Protein AF-0000000087777928 (afdb_homodimer)

Organism: NCBI:txid27350

Foldseek 3Di:
DPPPPPPPVDDPLFKKKWWKDFPPGKTWMWIWGDDPQAIKIKIKIFFDAADQFKWKWWADAFCVVFNPVRLHHGQAPPPADPPQPPQQPPLQRHRLTRPCSNFNGFGDRHGRDMTMTIDGRNRDDNVNRARTKMFIGDPVGDGGMMGGMHRDPPDPPVVVPPPPD/DPPPPPPPVDDPLFKKKWWKDFPPGKTWMWIWGDDPQAIKIKIKIFFDAADQFKWKWWADAFCVVFNPVRLHHGQAPPPADPPQPPQQPPLQRHRLTRPCSNFNGFGDRHGRGMTMTIDGRNRDDNVNRARTKMFIGDPVGDGGMMGGMHRDPPDPPVVPPPPDD

Sequence (330 aa):
MLPGAEAQQAGGCQSASARLVGMYGITGTAYFRNTPGGAAVNVVVNGLARQENHPFHIHASAAINNNCASTGGHFNPTRAPFPCPGSGSNQAACEAGDLSGKGGPLRARGDRSTTTVQYVDRVINIPEILNRGVVVHDSQGQRIACASMLMSPSSSRTSKYYLGHMLPGAEAQQAGGCQSASARLVGMYGITGTAYFRNTPGGAAVNVVVNGLARQENHPFHIHASAAINNNCASTGGHFNPTRAPFPCPGSGSNQAACEAGDLSGKGGPLRARGDRSTTTVQYVDRVINIPEILNRGVVVHDSQGQRIACASMLMSPSSSRTSKYYLGH

Radius of gyration: 21.49 Å; Cα contacts (8 Å, |Δi|>4): 877; chains: 2; bounding box: 38×64×67 Å

pLDDT: mean 86.62, std 21.73, range [24.12, 98.94]

InterPro domains:
  IPR001424 Superoxide dismutase, copper/zinc binding domain [PF00080] (27-140)
  IPR024134 Superoxide dismutase (Cu/Zn) / superoxide dismutase copper chaperone [PTHR10003] (24-146)
  IPR036423 Superoxide dismutase-like, copper/zinc binding domain superfamily [G3DSA:2.60.40.200] (12-160)
  IPR036423 Superoxide dismutase-like, copper/zinc binding domain superfamily [SSF49329] (20-149)

Secondary structure (DSSP, 8-state):
----------SS--EEEEEEEEGGG-EEEEEEEEETTEEEEEEEEEEE-SEEEE-EEEBSS--GGG-GGGG-SB--TT---SSPGGGGTSGGGS-TT-HHHHH--EEE-STTEEEEEEEEESS--HHHHTTPEEEEE-TTS-EEEEEE-EE----SSGGGTT---/----------SS--EEEEEEEEGGG-EEEEEEEEETTEEEEEEEEEEE-SEEEE-EEEBSS--GGG-GGGG-SB--TT---SSPGGGGTSGGGS-TT-HHHHH--EEE-STTEEEEEEEEESS--HHHHTTPEEEEE-TTS-EEEEEE-EE----SSGGGTT---

Structure (mmCIF, N/CA/C/O backbone):
data_AF-0000000087777928-model_v1
#
loop_
_entity.id
_entity.type
_entity.pdbx_description
1 polymer 'Superoxide dismutase copper/zinc binding domain-containing protein'
#
loop_
_atom_site.group_PDB
_atom_site.id
_atom_site.type_symbol
_atom_site.label_atom_id
_atom_site.label_alt_id
_atom_site.label_comp_id
_atom_site.label_asym_id
_atom_site.label_entity_id
_atom_site.label_seq_id
_atom_site.pdbx_PDB_ins_code
_atom_site.Cartn_x
_atom_site.Cartn_y
_atom_site.Cartn_z
_atom_site.occupancy
_atom_site.B_iso_or_equiv
_atom_site.auth_seq_id
_atom_site.auth_comp_id
_atom_site.auth_asym_id
_atom_site.auth_atom_id
_atom_site.pdbx_PDB_model_num
ATOM 1 N N . MET A 1 1 ? -3.318 -5.258 45.312 1 25.31 1 MET A N 1
ATOM 2 C CA . MET A 1 1 ? -3.715 -4.723 44 1 25.31 1 MET A CA 1
ATOM 3 C C . MET A 1 1 ? -2.652 -5.016 42.969 1 25.31 1 MET A C 1
ATOM 5 O O . MET A 1 1 ? -1.53 -4.516 43.031 1 25.31 1 MET A O 1
ATOM 9 N N . LEU A 1 2 ? -2.635 -6.223 42.344 1 30.2 2 LEU A N 1
ATOM 10 C CA . LEU A 1 2 ? -1.581 -6.699 41.469 1 30.2 2 LEU A CA 1
ATOM 11 C C . LEU A 1 2 ? -1.438 -5.785 40.25 1 30.2 2 LEU A C 1
ATOM 13 O O . LEU A 1 2 ? -2.426 -5.238 39.75 1 30.2 2 LEU A O 1
ATOM 17 N N . PRO A 1 3 ? -0.246 -5.102 40.062 1 31.48 3 PRO A N 1
ATOM 18 C CA . PRO A 1 3 ? -0.118 -4.238 38.906 1 31.48 3 PRO A CA 1
ATOM 19 C C . PRO A 1 3 ? -0.684 -4.879 37.625 1 31.48 3 PRO A C 1
ATOM 21 O O . PRO A 1 3 ? -0.667 -6.105 37.5 1 31.48 3 PRO A O 1
ATOM 24 N N . GLY A 1 4 ? -1.891 -4.375 37.219 1 29.66 4 GLY A N 1
ATOM 25 C CA . GLY A 1 4 ? -2.496 -4.785 35.938 1 29.66 4 GLY A CA 1
ATOM 26 C C . GLY A 1 4 ? -1.477 -5.074 34.875 1 29.66 4 GLY A C 1
ATOM 27 O O . GLY A 1 4 ? -0.452 -4.395 34.781 1 29.66 4 GLY A O 1
ATOM 28 N N . ALA A 1 5 ? -1.256 -6.371 34.562 1 30.62 5 ALA A N 1
ATOM 29 C CA . ALA A 1 5 ? -0.51 -6.773 33.375 1 30.62 5 ALA A CA 1
ATOM 30 C C . ALA A 1 5 ? -0.653 -5.738 32.25 1 30.62 5 ALA A C 1
ATOM 32 O O . ALA A 1 5 ? -1.768 -5.352 31.906 1 30.62 5 ALA A O 1
ATOM 33 N N . GLU A 1 6 ? 0.15 -4.637 32.312 1 32.12 6 GLU A N 1
ATOM 34 C CA . GLU A 1 6 ? 0.214 -3.775 31.141 1 32.12 6 GLU A CA 1
ATOM 35 C C . GLU A 1 6 ? -0.17 -4.535 29.875 1 32.12 6 GLU A C 1
ATOM 37 O O . GLU A 1 6 ? 0.347 -5.625 29.609 1 32.12 6 GLU A O 1
ATOM 42 N N . ALA A 1 7 ? -1.419 -4.418 29.453 1 32.16 7 ALA A N 1
ATOM 43 C CA . ALA A 1 7 ? -1.88 -4.961 28.172 1 32.16 7 ALA A CA 1
ATOM 44 C C . ALA A 1 7 ? -0.755 -4.969 27.141 1 32.16 7 ALA A C 1
ATOM 46 O O . ALA A 1 7 ? -0.26 -3.91 26.75 1 32.16 7 ALA A O 1
ATOM 47 N N . GLN A 1 8 ? 0.25 -5.68 27.312 1 32.81 8 GLN A N 1
ATOM 48 C CA . GLN A 1 8 ? 1.24 -5.875 26.25 1 32.81 8 GLN A CA 1
ATOM 49 C C . GLN A 1 8 ? 0.607 -5.734 24.875 1 32.81 8 GLN A C 1
ATOM 51 O O . GLN A 1 8 ? -0.261 -6.523 24.5 1 32.81 8 GLN A O 1
ATOM 56 N N . GLN A 1 9 ? 0.024 -4.469 24.578 1 35.81 9 GLN A N 1
ATOM 57 C CA . GLN A 1 9 ? -0.475 -4.195 23.234 1 35.81 9 GLN A CA 1
ATOM 58 C C . GLN A 1 9 ? 0.244 -5.051 22.203 1 35.81 9 GLN A C 1
ATOM 60 O O . GLN A 1 9 ? 1.472 -5.012 22.094 1 35.81 9 GLN A O 1
ATOM 65 N N . ALA A 1 10 ? -0.073 -6.16 21.828 1 39.72 10 ALA A N 1
ATOM 66 C CA . ALA A 1 10 ? 0.248 -7.094 20.766 1 39.72 10 ALA A CA 1
ATOM 67 C C . ALA A 1 10 ? 0.854 -6.367 19.562 1 39.72 10 ALA A C 1
ATOM 69 O O . ALA A 1 10 ? 0.679 -5.156 19.406 1 39.72 10 ALA A O 1
ATOM 70 N N . GLY A 1 11 ? 1.957 -6.984 18.75 1 46.94 11 GLY A N 1
ATOM 71 C CA . GLY A 1 11 ? 2.938 -7 17.672 1 46.94 11 GLY A CA 1
ATOM 72 C C . GLY A 1 11 ? 2.422 -6.395 16.375 1 46.94 11 GLY A C 1
ATOM 73 O O . GLY A 1 11 ? 3.01 -6.598 15.32 1 46.94 11 GLY A O 1
ATOM 74 N N . GLY A 1 12 ? 1.226 -5.73 16.203 1 59.62 12 GLY A N 1
ATOM 75 C CA . GLY A 1 12 ? 0.699 -5.293 14.93 1 59.62 12 GLY A CA 1
ATOM 76 C C . GLY A 1 12 ? 1.523 -4.188 14.289 1 59.62 12 GLY A C 1
ATOM 77 O O . GLY A 1 12 ? 2.553 -3.783 14.836 1 59.62 12 GLY A O 1
ATOM 78 N N . CYS A 1 13 ? 1.439 -3.994 12.961 1 80.69 13 CYS A N 1
ATOM 79 C CA . CYS A 1 13 ? 2.061 -2.861 12.281 1 80.69 13 CYS A CA 1
ATOM 80 C C . CYS A 1 13 ? 1.775 -1.56 13.023 1 80.69 13 CYS A C 1
ATOM 82 O O . CYS A 1 13 ? 0.682 -1.004 12.914 1 80.69 13 CYS A O 1
ATOM 84 N N . GLN A 1 14 ? 2.812 -1.037 13.883 1 88.06 14 GLN A N 1
ATOM 85 C CA . GLN A 1 14 ? 2.475 -0.026 14.875 1 88.06 14 GLN A CA 1
ATOM 86 C C . GLN A 1 14 ? 2.865 1.369 14.398 1 88.06 14 GLN A C 1
ATOM 88 O O . GLN A 1 14 ? 2.398 2.371 14.945 1 88.06 14 GLN A O 1
ATOM 93 N N . SER A 1 15 ? 3.717 1.462 13.461 1 93.88 15 SER A N 1
ATOM 94 C CA . SER A 1 15 ? 4.148 2.775 13 1 93.88 15 SER A CA 1
ATOM 95 C C . SER A 1 15 ? 4.492 2.748 11.508 1 93.88 15 SER A C 1
ATOM 97 O O . SER A 1 15 ? 4.781 1.688 10.953 1 93.88 15 SER A O 1
ATOM 99 N N . ALA A 1 16 ? 4.316 3.875 10.945 1 95.81 16 ALA A N 1
ATOM 100 C CA . ALA A 1 16 ? 4.629 4.082 9.531 1 95.81 16 ALA A CA 1
ATOM 101 C C . ALA A 1 16 ? 5.258 5.457 9.305 1 95.81 16 ALA A C 1
ATOM 103 O O . ALA A 1 16 ? 4.988 6.398 10.055 1 95.81 16 ALA A O 1
ATOM 104 N N . SER A 1 17 ? 6.102 5.492 8.297 1 97.31 17 SER A N 1
ATOM 105 C CA . SER A 1 17 ? 6.719 6.773 7.965 1 97.31 17 SER A CA 1
ATOM 106 C C . SER A 1 17 ? 6.945 6.91 6.465 1 97.31 17 SER A C 1
ATOM 108 O O . SER A 1 17 ? 6.992 5.91 5.746 1 97.31 17 SER A O 1
ATOM 110 N N . ALA A 1 18 ? 6.977 8.109 6.016 1 97.94 18 ALA A N 1
ATOM 111 C CA . ALA A 1 18 ? 7.293 8.484 4.641 1 97.94 18 ALA A CA 1
ATOM 112 C C . ALA A 1 18 ? 8.328 9.609 4.602 1 97.94 18 ALA A C 1
ATOM 114 O O . ALA A 1 18 ? 8.172 10.633 5.27 1 97.94 18 ALA A O 1
ATOM 115 N N . ARG A 1 19 ? 9.367 9.406 3.854 1 97.94 19 ARG A N 1
ATOM 116 C CA . ARG A 1 19 ? 10.359 10.453 3.631 1 97.94 19 ARG A CA 1
ATOM 117 C C . ARG A 1 19 ? 10.047 11.25 2.369 1 97.94 19 ARG A C 1
ATOM 119 O O . ARG A 1 19 ? 10.406 10.844 1.264 1 97.94 19 ARG A O 1
ATOM 126 N N . LEU A 1 20 ? 9.492 12.391 2.559 1 98.62 20 LEU A N 1
ATOM 127 C CA . LEU A 1 20 ? 8.953 13.203 1.472 1 98.62 20 LEU A CA 1
ATOM 128 C C . LEU A 1 20 ? 10.078 13.852 0.675 1 98.62 20 LEU A C 1
ATOM 130 O O . LEU A 1 20 ? 11.055 14.328 1.253 1 98.62 20 LEU A O 1
ATOM 134 N N . VAL A 1 21 ? 9.938 13.805 -0.607 1 98.31 21 VAL A N 1
ATOM 135 C CA . VAL A 1 21 ? 10.781 14.508 -1.558 1 98.31 21 VAL A CA 1
ATOM 136 C C . VAL A 1 21 ? 9.922 15.203 -2.605 1 98.31 21 VAL A C 1
ATOM 138 O O . VAL A 1 21 ? 8.898 14.664 -3.033 1 98.31 21 VAL A O 1
ATOM 141 N N . GLY A 1 22 ? 10.297 16.406 -2.932 1 97.88 22 GLY A N 1
ATOM 142 C CA . GLY A 1 22 ? 9.461 17.141 -3.857 1 97.88 22 GLY A CA 1
ATOM 143 C C . GLY A 1 22 ? 10.25 18.062 -4.773 1 97.88 22 GLY A C 1
ATOM 144 O O . GLY A 1 22 ? 11.461 17.906 -4.922 1 97.88 22 GLY A O 1
ATOM 145 N N . MET A 1 23 ? 9.445 18.828 -5.441 1 95.75 23 MET A N 1
ATOM 146 C CA . MET A 1 23 ? 10 19.828 -6.363 1 95.75 23 MET A CA 1
ATOM 147 C C . MET A 1 23 ? 10.766 20.906 -5.605 1 95.75 23 MET A C 1
ATOM 149 O O . MET A 1 23 ? 10.531 21.125 -4.414 1 95.75 23 MET A O 1
ATOM 153 N N . TYR A 1 24 ? 11.742 21.5 -6.285 1 92.94 24 TYR A N 1
ATOM 154 C CA . TYR A 1 24 ? 12.422 22.703 -5.805 1 92.94 24 TYR A CA 1
ATOM 155 C C . TYR A 1 24 ? 13.148 22.422 -4.492 1 92.94 24 TYR A C 1
ATOM 157 O O . TYR A 1 24 ? 13.25 23.312 -3.639 1 92.94 24 TYR A O 1
ATOM 165 N N . GLY A 1 25 ? 13.438 21.203 -4.254 1 96.44 25 GLY A N 1
ATOM 166 C CA . GLY A 1 25 ? 14.219 20.875 -3.07 1 96.44 25 GLY A CA 1
ATOM 167 C C . GLY A 1 25 ? 13.367 20.656 -1.834 1 96.44 25 GLY A C 1
ATOM 168 O O . GLY A 1 25 ? 13.891 20.594 -0.719 1 96.44 25 GLY A O 1
ATOM 169 N N . ILE A 1 26 ? 12.086 20.609 -1.984 1 97.94 26 ILE A N 1
ATOM 170 C CA . ILE A 1 26 ? 11.195 20.328 -0.864 1 97.94 26 ILE A CA 1
ATOM 171 C C . ILE A 1 26 ? 11.516 18.953 -0.285 1 97.94 26 ILE A C 1
ATOM 173 O O . ILE A 1 26 ? 11.719 17.984 -1.029 1 97.94 26 ILE A O 1
ATOM 177 N N . THR A 1 27 ? 11.664 18.844 1.032 1 98.5 27 THR A N 1
ATOM 178 C CA . THR A 1 27 ? 11.867 17.609 1.765 1 98.5 27 THR A CA 1
ATOM 179 C C . THR A 1 27 ? 10.977 17.547 3 1 98.5 27 THR A C 1
ATOM 181 O O . THR A 1 27 ? 10.383 18.562 3.391 1 98.5 27 THR A O 1
ATOM 184 N N . GLY A 1 28 ? 10.836 16.359 3.584 1 98.5 28 GLY A N 1
ATOM 185 C CA . GLY A 1 28 ? 10.07 16.266 4.812 1 98.5 28 GLY A CA 1
ATOM 186 C C . GLY A 1 28 ? 9.859 14.828 5.266 1 98.5 28 GLY A C 1
ATOM 187 O O . GLY A 1 28 ? 10.469 13.906 4.723 1 98.5 28 GLY A O 1
ATOM 188 N N . THR A 1 29 ? 9.086 14.758 6.305 1 98.38 29 THR A N 1
ATOM 189 C CA . THR A 1 29 ? 8.719 13.453 6.848 1 98.38 29 THR A CA 1
ATOM 190 C C . THR A 1 29 ? 7.266 13.453 7.316 1 98.38 29 THR A C 1
ATOM 192 O O . THR A 1 29 ? 6.785 14.445 7.867 1 98.38 29 THR A O 1
ATOM 195 N N . ALA A 1 30 ? 6.605 12.43 7.043 1 98.56 30 ALA A N 1
ATOM 196 C CA . ALA A 1 30 ? 5.332 12.094 7.672 1 98.56 30 ALA A CA 1
ATOM 197 C C . ALA A 1 30 ? 5.457 10.852 8.547 1 98.56 30 ALA A C 1
ATOM 199 O O . ALA A 1 30 ? 5.918 9.805 8.078 1 98.56 30 ALA A O 1
ATOM 200 N N . TYR A 1 31 ? 5.047 11 9.758 1 97.75 31 TYR A N 1
ATOM 201 C CA . TYR A 1 31 ? 5.152 9.906 10.719 1 97.75 31 TYR A CA 1
ATOM 202 C C . TYR A 1 31 ? 3.803 9.617 11.367 1 97.75 31 TYR A C 1
ATOM 204 O O . TYR A 1 31 ? 3.074 10.539 11.742 1 97.75 31 TYR A O 1
ATOM 212 N N . PHE A 1 32 ? 3.475 8.344 11.469 1 97.06 32 PHE A N 1
ATOM 213 C CA . PHE A 1 32 ? 2.244 7.855 12.078 1 97.06 32 PHE A CA 1
ATOM 214 C C . PHE A 1 32 ? 2.545 6.793 13.133 1 97.06 32 PHE A C 1
ATOM 216 O O . PHE A 1 32 ? 3.336 5.879 12.891 1 97.06 32 PHE A O 1
ATOM 223 N N . ARG A 1 33 ? 1.877 6.914 14.25 1 95 33 ARG A N 1
ATOM 224 C CA . ARG A 1 33 ? 2.07 5.934 15.32 1 95 33 ARG A CA 1
ATOM 225 C C . ARG A 1 33 ? 0.759 5.648 16.047 1 95 33 ARG A C 1
ATOM 227 O O . ARG A 1 33 ? 0.008 6.57 16.359 1 95 33 ARG A O 1
ATOM 234 N N . ASN A 1 34 ? 0.55 4.379 16.297 1 93 34 ASN A N 1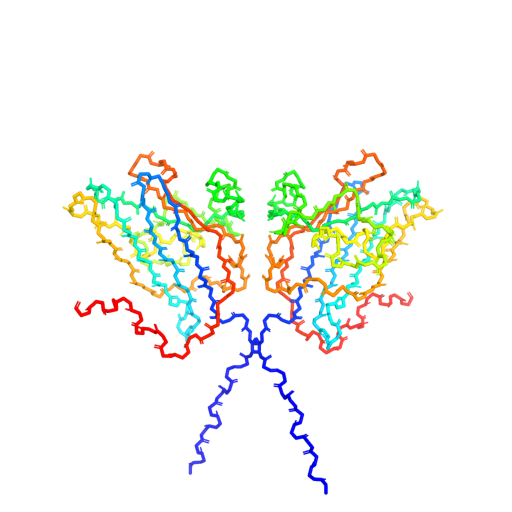
ATOM 235 C CA . ASN A 1 34 ? -0.639 3.994 17.062 1 93 34 ASN A CA 1
ATOM 236 C C . ASN A 1 34 ? -0.569 4.484 18.5 1 93 34 ASN A C 1
ATOM 238 O O . ASN A 1 34 ? 0.479 4.391 19.141 1 93 34 ASN A O 1
ATOM 242 N N . THR A 1 35 ? -1.657 5.07 18.906 1 93.56 35 THR A N 1
ATOM 243 C CA . THR A 1 35 ? -1.9 5.418 20.297 1 93.56 35 THR A CA 1
ATOM 244 C C . THR A 1 35 ? -3.285 4.949 20.734 1 93.56 35 THR A C 1
ATOM 246 O O . THR A 1 35 ? -4.117 4.59 19.906 1 93.56 35 THR A O 1
ATOM 249 N N . PRO A 1 36 ? -3.545 4.855 22 1 91.12 36 PRO A N 1
ATOM 250 C CA . PRO A 1 36 ? -4.875 4.445 22.453 1 91.12 36 PRO A CA 1
ATOM 251 C C . PRO A 1 36 ? -5.992 5.309 21.875 1 91.12 36 PRO A C 1
ATOM 253 O O . PRO A 1 36 ? -7.102 4.82 21.641 1 91.12 36 PRO A O 1
ATOM 256 N N . GLY A 1 37 ? -5.723 6.508 21.531 1 94.06 37 GLY A N 1
ATOM 257 C CA . GLY A 1 37 ? -6.75 7.414 21.047 1 94.06 37 GLY A CA 1
ATOM 258 C C . GLY A 1 37 ? -6.832 7.477 19.531 1 94.06 37 GLY A C 1
ATOM 259 O O . GLY A 1 37 ? -7.668 8.195 18.984 1 94.06 37 GLY A O 1
ATOM 260 N N . GLY A 1 38 ? -5.996 6.797 18.875 1 95.88 38 GLY A N 1
ATOM 261 C CA . GLY A 1 38 ? -5.887 6.855 17.422 1 95.88 38 GLY A CA 1
ATOM 262 C C . GLY A 1 38 ? -4.453 6.934 16.938 1 95.88 38 GLY A C 1
ATOM 263 O O . GLY A 1 38 ? -3.52 6.641 17.688 1 95.88 38 GLY A O 1
ATOM 264 N N . ALA A 1 39 ? -4.289 7.246 15.719 1 96.81 39 ALA A N 1
ATOM 265 C CA . ALA A 1 39 ? -2.951 7.383 15.148 1 96.81 39 ALA A CA 1
ATOM 266 C C . ALA A 1 39 ? -2.398 8.789 15.375 1 96.81 39 ALA A C 1
ATOM 268 O O . ALA A 1 39 ? -2.975 9.773 14.906 1 96.81 39 ALA A O 1
ATOM 269 N N . ALA A 1 40 ? -1.303 8.844 16.109 1 97.69 40 ALA A N 1
ATOM 270 C CA . ALA A 1 40 ? -0.593 10.117 16.172 1 97.69 40 ALA A CA 1
ATOM 271 C C . ALA A 1 40 ? 0.063 10.453 14.844 1 97.69 40 ALA A C 1
ATOM 273 O O . ALA A 1 40 ? 0.81 9.648 14.289 1 97.69 40 ALA A O 1
ATOM 274 N N . VAL A 1 41 ? -0.247 11.664 14.312 1 98.38 41 VAL A N 1
ATOM 275 C CA . VAL A 1 41 ? 0.273 12.133 13.031 1 98.38 41 VAL A CA 1
ATOM 276 C C . VAL A 1 41 ? 1.258 13.273 13.258 1 98.38 41 VAL A C 1
ATOM 278 O O . VAL A 1 41 ? 0.962 14.219 14 1 98.38 41 VAL A O 1
ATOM 281 N N . ASN A 1 42 ? 2.42 13.141 12.719 1 98.44 42 ASN A N 1
ATOM 282 C CA . ASN A 1 42 ? 3.436 14.188 12.711 1 98.44 42 ASN A CA 1
ATOM 283 C C . ASN A 1 42 ? 4.012 14.398 11.312 1 98.44 42 ASN A C 1
ATOM 285 O O . ASN A 1 42 ? 4.688 13.523 10.773 1 98.44 42 ASN A O 1
ATOM 289 N N . VAL A 1 43 ? 3.721 15.586 10.727 1 98.69 43 VAL A N 1
ATOM 290 C CA . VAL A 1 43 ? 4.211 15.906 9.391 1 98.69 43 VAL A CA 1
ATOM 291 C C . VAL A 1 43 ? 5.082 17.156 9.445 1 98.69 43 VAL A C 1
ATOM 293 O O . VAL A 1 43 ? 4.645 18.203 9.938 1 98.69 43 VAL A O 1
ATOM 296 N N . VAL A 1 44 ? 6.305 16.969 9.008 1 98.44 44 VAL A N 1
ATOM 297 C CA . VAL A 1 44 ? 7.254 18.078 8.914 1 98.44 44 VAL A CA 1
ATOM 298 C C . VAL A 1 44 ? 7.73 18.234 7.473 1 98.44 44 VAL A C 1
ATOM 300 O O . VAL A 1 44 ? 8.203 17.266 6.859 1 98.44 44 VAL A O 1
ATOM 303 N N . VAL A 1 45 ? 7.551 19.469 6.938 1 98.44 45 VAL A 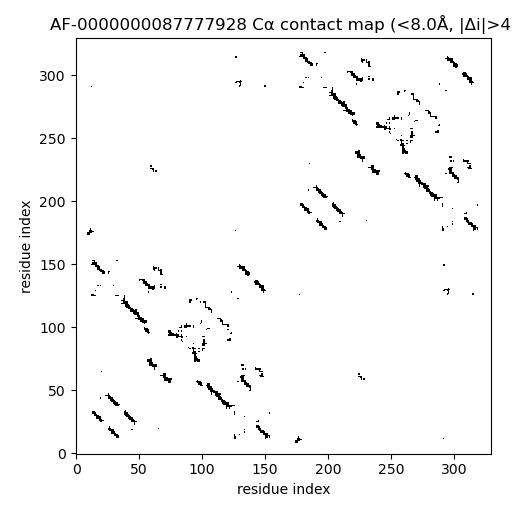N 1
ATOM 304 C CA . VAL A 1 45 ? 7.965 19.703 5.559 1 98.44 45 VAL A CA 1
ATOM 305 C C . VAL A 1 45 ? 8.859 20.953 5.5 1 98.44 45 VAL A C 1
ATOM 307 O O . VAL A 1 45 ? 8.555 21.969 6.117 1 98.44 45 VAL A O 1
ATOM 310 N N . ASN A 1 46 ? 9.875 20.797 4.785 1 98 46 ASN A N 1
ATOM 311 C CA . ASN A 1 46 ? 10.844 21.859 4.578 1 98 46 ASN A CA 1
ATOM 312 C C . ASN A 1 46 ? 10.805 22.391 3.145 1 98 46 ASN A C 1
ATOM 314 O O . ASN A 1 46 ? 10.648 21.609 2.201 1 98 46 ASN A O 1
ATOM 318 N N . GLY A 1 47 ? 10.914 23.719 3.053 1 97.5 47 GLY A N 1
ATOM 319 C CA . GLY A 1 47 ? 11.141 24.297 1.734 1 97.5 47 GLY A CA 1
ATOM 320 C C . GLY A 1 47 ? 9.867 24.781 1.07 1 97.5 47 GLY A C 1
ATOM 321 O O . GLY A 1 47 ? 9.867 25.094 -0.124 1 97.5 47 GLY A O 1
ATOM 322 N N . LEU A 1 48 ? 8.859 24.922 1.795 1 97.5 48 LEU A N 1
ATOM 323 C CA . LEU A 1 48 ? 7.59 25.344 1.213 1 97.5 48 LEU A CA 1
ATOM 324 C C . LEU A 1 48 ? 7.609 26.844 0.896 1 97.5 48 LEU A C 1
ATOM 326 O O . LEU A 1 48 ? 8.148 27.625 1.664 1 97.5 48 LEU A O 1
ATOM 330 N N . ALA A 1 49 ? 7.051 27.172 -0.238 1 96 49 ALA A N 1
ATOM 331 C CA . ALA A 1 49 ? 6.82 28.578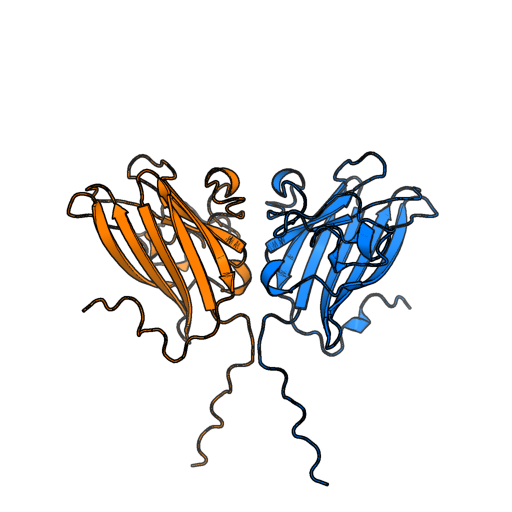 -0.558 1 96 49 ALA A CA 1
ATOM 332 C C . ALA A 1 49 ? 5.777 29.188 0.371 1 96 49 ALA A C 1
ATOM 334 O O . ALA A 1 49 ? 4.941 28.469 0.933 1 96 49 ALA A O 1
ATOM 335 N N . ARG A 1 50 ? 5.906 30.391 0.497 1 94.06 50 ARG A N 1
ATOM 336 C CA . ARG A 1 50 ? 4.941 31.109 1.334 1 94.06 50 ARG A CA 1
ATOM 337 C C . ARG A 1 50 ? 3.527 30.953 0.784 1 94.06 50 ARG A C 1
ATOM 339 O O . ARG A 1 50 ? 3.219 31.469 -0.293 1 94.06 50 ARG A O 1
ATOM 346 N N . GLN A 1 51 ? 2.811 30.172 1.414 1 92.19 51 GLN A N 1
ATOM 347 C CA . GLN A 1 51 ? 1.386 29.969 1.176 1 92.19 51 GLN A CA 1
ATOM 348 C C . GLN A 1 51 ? 0.654 29.625 2.471 1 92.19 51 GLN A C 1
ATOM 350 O O . GLN A 1 51 ? 1.21 28.953 3.348 1 92.19 51 GLN A O 1
ATOM 355 N N . GLU A 1 52 ? -0.546 30.078 2.564 1 84.12 52 GLU A N 1
ATOM 356 C CA . GLU A 1 52 ? -1.334 29.875 3.773 1 84.12 52 GLU A CA 1
ATOM 357 C C . GLU A 1 52 ? -1.926 28.469 3.803 1 84.12 52 GLU A C 1
ATOM 359 O O . GLU A 1 52 ? -2.381 28 4.852 1 84.12 52 GLU A O 1
ATOM 364 N N . ASN A 1 53 ? -1.832 27.828 2.693 1 92.19 53 ASN A N 1
ATOM 365 C CA . ASN A 1 53 ? -2.533 26.547 2.623 1 92.19 53 ASN A CA 1
ATOM 366 C C . ASN A 1 53 ? -1.805 25.562 1.718 1 92.19 53 ASN A C 1
ATOM 368 O O . ASN A 1 53 ? -1.932 25.625 0.494 1 92.19 53 ASN A O 1
ATOM 372 N N . HIS A 1 54 ? -1.059 24.688 2.283 1 97.62 54 HIS A N 1
ATOM 373 C CA . HIS A 1 54 ? -0.565 23.5 1.614 1 97.62 54 HIS A CA 1
ATOM 374 C C . HIS A 1 54 ? -1.282 22.25 2.119 1 97.62 54 HIS A C 1
ATOM 376 O O . HIS A 1 54 ? -0.887 21.672 3.131 1 97.62 54 HIS A O 1
ATOM 382 N N . PRO A 1 55 ? -2.346 21.844 1.403 1 98 55 PRO A N 1
ATOM 383 C CA . PRO A 1 55 ? -2.996 20.594 1.846 1 98 55 PRO A CA 1
ATOM 384 C C . PRO A 1 55 ? -2.117 19.375 1.644 1 98 55 PRO A C 1
ATOM 386 O O . PRO A 1 55 ? -1.217 19.375 0.8 1 98 55 PRO A O 1
ATOM 389 N N . PHE A 1 56 ? -2.338 18.406 2.414 1 98.75 56 PHE A N 1
ATOM 390 C CA . PHE A 1 56 ? -1.649 17.125 2.26 1 98.75 56 PHE A CA 1
ATOM 391 C C . PHE A 1 56 ? -2.586 15.969 2.566 1 98.75 56 PHE A C 1
ATOM 393 O O . PHE A 1 56 ? -3.488 16.094 3.398 1 98.75 56 PHE A O 1
ATOM 400 N N . HIS A 1 57 ? -2.434 14.883 1.899 1 98.88 57 HIS A N 1
ATOM 401 C CA . HIS A 1 57 ? -3.359 13.75 1.926 1 98.88 57 HIS A CA 1
ATOM 402 C C . HIS A 1 57 ? -2.617 12.43 1.805 1 98.88 57 HIS A C 1
ATOM 404 O O . HIS A 1 57 ? -1.474 12.391 1.344 1 98.88 57 HIS A O 1
ATOM 410 N N . ILE A 1 58 ? -3.223 11.422 2.318 1 98.75 58 ILE A N 1
ATOM 411 C CA . ILE A 1 58 ? -2.875 10.07 1.882 1 98.75 58 ILE A CA 1
ATOM 412 C C . ILE A 1 58 ? -3.654 9.727 0.615 1 98.75 58 ILE A C 1
ATOM 414 O O . ILE A 1 58 ? -4.879 9.867 0.571 1 98.75 58 ILE A O 1
ATOM 418 N N . HIS A 1 59 ? -2.951 9.352 -0.405 1 98.38 59 HIS A N 1
ATOM 419 C CA . HIS A 1 59 ? -3.561 8.93 -1.66 1 98.38 59 HIS A CA 1
ATOM 420 C C . HIS A 1 59 ? -3.646 7.406 -1.743 1 98.38 59 HIS A C 1
ATOM 422 O O . HIS A 1 59 ? -3.127 6.703 -0.873 1 98.38 59 HIS A O 1
ATOM 428 N N . ALA A 1 60 ? -4.355 6.93 -2.752 1 96.25 60 ALA A N 1
ATOM 429 C CA . ALA A 1 60 ? -4.809 5.543 -2.803 1 96.25 60 ALA A CA 1
ATOM 430 C C . ALA A 1 60 ? -3.666 4.605 -3.176 1 96.25 60 ALA A C 1
ATOM 432 O O . ALA A 1 60 ? -3.65 3.441 -2.77 1 96.25 60 ALA A O 1
ATOM 433 N N . SER A 1 61 ? -2.686 5.141 -3.941 1 95.31 61 SER A N 1
ATOM 434 C CA . SER A 1 61 ? -1.633 4.285 -4.477 1 95.31 61 SER A CA 1
ATOM 435 C C . SER A 1 61 ? -0.251 4.773 -4.055 1 95.31 61 SER A C 1
ATOM 437 O O . SER A 1 61 ? -0.122 5.852 -3.467 1 95.31 61 SER A O 1
ATOM 439 N N . ALA A 1 62 ? 0.775 3.963 -4.32 1 96 62 ALA A N 1
ATOM 440 C CA . ALA A 1 62 ? 2.158 4.25 -3.953 1 96 62 ALA A CA 1
ATOM 441 C C . ALA A 1 62 ? 2.738 5.359 -4.828 1 96 62 ALA A C 1
ATOM 443 O O . ALA A 1 62 ? 2.293 5.562 -5.961 1 96 62 ALA A O 1
ATOM 444 N N . ALA A 1 63 ? 3.629 6.109 -4.215 1 96.06 63 ALA A N 1
ATOM 445 C CA . ALA A 1 63 ? 4.496 6.988 -5 1 96.06 63 ALA A CA 1
ATOM 446 C C . ALA A 1 63 ? 5.625 6.199 -5.656 1 96.06 63 ALA A C 1
ATOM 448 O O . ALA A 1 63 ? 6.73 6.117 -5.121 1 96.06 63 ALA A O 1
ATOM 449 N N . ILE A 1 64 ? 5.391 5.711 -6.844 1 90.5 64 ILE A N 1
ATOM 450 C CA . ILE A 1 64 ? 6.359 4.855 -7.52 1 90.5 64 ILE A CA 1
ATOM 451 C C . ILE A 1 64 ? 7.539 5.695 -8.008 1 90.5 64 ILE A C 1
ATOM 453 O O . ILE A 1 64 ? 7.359 6.633 -8.789 1 90.5 64 ILE A O 1
ATOM 457 N N . ASN A 1 65 ? 8.703 5.348 -7.551 1 87.94 65 ASN A N 1
ATOM 458 C CA . ASN A 1 65 ? 9.914 6.082 -7.895 1 87.94 65 ASN A CA 1
ATOM 459 C C . ASN A 1 65 ? 9.766 7.574 -7.605 1 87.94 65 ASN A C 1
ATOM 461 O O . ASN A 1 65 ? 10.133 8.406 -8.43 1 87.94 65 ASN A O 1
ATOM 465 N N . ASN A 1 66 ? 9.07 7.898 -6.57 1 88.88 66 ASN A N 1
ATOM 466 C CA . ASN A 1 66 ? 8.859 9.266 -6.102 1 88.88 66 ASN A CA 1
ATOM 467 C C . ASN A 1 66 ? 8.078 10.094 -7.113 1 88.88 66 ASN A C 1
ATOM 469 O O . ASN A 1 66 ? 8.281 11.305 -7.211 1 88.88 66 ASN A O 1
ATOM 473 N N . ASN A 1 67 ? 7.312 9.43 -7.918 1 95 67 ASN A N 1
ATOM 474 C CA . ASN A 1 67 ? 6.363 10.094 -8.812 1 95 67 ASN A CA 1
ATOM 475 C C . ASN A 1 67 ? 5.008 10.289 -8.141 1 95 67 ASN A C 1
ATOM 477 O O . ASN A 1 67 ? 4.277 9.328 -7.906 1 95 67 ASN A O 1
ATOM 481 N N . CYS A 1 68 ? 4.656 11.594 -7.984 1 97.69 68 CYS A N 1
ATOM 482 C CA . CYS A 1 68 ? 3.438 11.883 -7.238 1 97.69 68 CYS A CA 1
ATOM 483 C C . CYS A 1 68 ? 2.201 11.594 -8.078 1 97.69 68 CYS A C 1
ATOM 485 O O . CYS A 1 68 ? 1.113 11.383 -7.543 1 97.69 68 CYS A O 1
ATOM 487 N N . ALA A 1 69 ? 2.363 11.531 -9.359 1 95.69 69 ALA A N 1
ATOM 488 C CA . ALA A 1 69 ? 1.234 11.242 -10.242 1 95.69 69 ALA A CA 1
ATOM 489 C C . ALA A 1 69 ? 0.764 9.805 -10.078 1 95.69 69 ALA A C 1
ATOM 491 O O . ALA A 1 69 ? -0.416 9.5 -10.273 1 95.69 69 ALA A O 1
ATOM 492 N N . SER A 1 70 ? 1.618 8.969 -9.664 1 93.69 70 SER A N 1
ATOM 493 C CA . SER A 1 70 ? 1.29 7.551 -9.57 1 93.69 70 SER A CA 1
ATOM 494 C C . SER A 1 70 ? 0.402 7.262 -8.367 1 93.69 70 SER A C 1
ATOM 496 O O . SER A 1 70 ? -0.167 6.176 -8.25 1 93.69 70 SER A O 1
ATOM 498 N N . THR A 1 71 ? 0.19 8.25 -7.48 1 96.44 71 THR A N 1
ATOM 499 C CA . THR A 1 71 ? -0.479 8 -6.207 1 96.44 71 THR A CA 1
ATOM 500 C C . THR A 1 71 ? -1.993 7.977 -6.391 1 96.44 71 THR A C 1
ATOM 502 O O . THR A 1 71 ? -2.725 7.559 -5.492 1 96.44 71 THR A O 1
ATOM 505 N N . GLY A 1 72 ? -2.51 8.445 -7.52 1 94.62 72 GLY A N 1
ATOM 506 C CA . GLY A 1 72 ? -3.945 8.469 -7.738 1 94.62 72 GLY A CA 1
ATOM 507 C C . GLY A 1 72 ? -4.664 9.484 -6.871 1 94.62 72 GLY A C 1
ATOM 508 O O . GLY A 1 72 ? -4.113 10.539 -6.559 1 94.62 72 GLY A O 1
ATOM 509 N N . GLY A 1 73 ? -5.984 9.234 -6.617 1 96 73 GLY A N 1
ATOM 510 C CA . GLY A 1 73 ? -6.805 10.133 -5.812 1 96 73 GLY A CA 1
ATOM 511 C C . GLY A 1 73 ? -6.668 9.883 -4.32 1 96 73 GLY A C 1
ATOM 512 O O . GLY A 1 73 ? -5.855 9.055 -3.895 1 96 73 GLY A O 1
ATOM 513 N N . HIS A 1 74 ? -7.43 10.586 -3.543 1 97.94 74 HIS A N 1
ATOM 514 C CA . HIS A 1 74 ? -7.402 10.453 -2.092 1 97.94 74 HIS A CA 1
ATOM 515 C C . HIS A 1 74 ? -7.785 9.047 -1.66 1 97.94 74 HIS A C 1
ATOM 517 O O . HIS A 1 74 ? -8.68 8.43 -2.246 1 97.94 74 HIS A O 1
ATOM 523 N N . PHE A 1 75 ? -7.098 8.555 -0.675 1 97.62 75 PHE A N 1
ATOM 524 C CA . PHE A 1 75 ? -7.555 7.352 0.013 1 97.62 75 PHE A CA 1
ATOM 525 C C . PHE A 1 75 ? -8.906 7.582 0.667 1 97.62 75 PHE A C 1
ATOM 527 O O . PHE A 1 75 ? -9.031 8.391 1.592 1 97.62 75 PHE A O 1
ATOM 534 N N . ASN A 1 76 ? -9.953 6.852 0.136 1 96.94 76 ASN A N 1
ATOM 535 C CA . ASN A 1 76 ? -11.32 7.066 0.59 1 96.94 76 ASN A CA 1
ATOM 536 C C . ASN A 1 76 ? -12.141 5.777 0.536 1 96.94 76 ASN A C 1
ATOM 538 O O . ASN A 1 76 ? -13.062 5.656 -0.268 1 96.94 76 ASN A O 1
ATOM 542 N N . PRO A 1 77 ? -11.828 4.914 1.497 1 92.94 77 PRO A N 1
ATOM 543 C CA . PRO A 1 77 ? -12.508 3.617 1.452 1 92.94 77 PRO A CA 1
ATOM 544 C C . PRO A 1 77 ? -14 3.721 1.771 1 92.94 77 PRO A C 1
ATOM 546 O O . PRO A 1 77 ? -14.773 2.832 1.408 1 92.94 77 PRO A O 1
ATOM 549 N N . THR A 1 78 ? -14.43 4.77 2.447 1 92.69 78 THR A N 1
ATOM 550 C CA . THR A 1 78 ? -15.812 4.883 2.891 1 92.69 78 THR A CA 1
ATOM 551 C C . THR A 1 78 ? -16.609 5.805 1.964 1 92.69 78 THR A C 1
ATOM 553 O O . THR A 1 78 ? -17.781 6.066 2.201 1 92.69 78 THR A O 1
ATOM 556 N N . ARG A 1 79 ? -15.945 6.32 0.928 1 94.06 79 ARG A N 1
ATOM 557 C CA . ARG A 1 79 ? -16.578 7.223 -0.026 1 94.06 79 ARG A CA 1
ATOM 558 C C . ARG A 1 79 ? -17.125 8.461 0.675 1 94.06 79 ARG A C 1
ATOM 560 O O . ARG A 1 79 ? -18.266 8.875 0.407 1 94.06 79 ARG A O 1
ATOM 567 N N . ALA A 1 80 ? -16.406 8.961 1.663 1 95.81 80 ALA A N 1
ATOM 568 C CA . ALA A 1 80 ? -16.766 10.172 2.393 1 95.81 80 ALA A CA 1
ATOM 569 C C . ALA A 1 80 ? -16.609 11.414 1.513 1 95.81 80 ALA A C 1
ATOM 571 O O . ALA A 1 80 ? -15.898 11.375 0.5 1 95.81 80 ALA A O 1
ATOM 572 N N . PRO A 1 81 ? -17.25 12.492 1.889 1 93.88 81 PRO A N 1
ATOM 573 C CA . PRO A 1 81 ? -17.188 13.711 1.072 1 93.88 81 PRO A CA 1
ATOM 574 C C . PRO A 1 81 ? -15.867 14.453 1.207 1 93.88 81 PRO A C 1
ATOM 576 O O . PRO A 1 81 ? -15.172 14.312 2.221 1 93.88 81 PRO A O 1
ATOM 579 N N . PHE A 1 82 ? -15.555 15.234 0.187 1 93.56 82 PHE A N 1
ATOM 580 C CA . PHE A 1 82 ? -14.438 16.172 0.17 1 93.56 82 PHE A CA 1
ATOM 581 C C . PHE A 1 82 ? -14.898 17.562 -0.256 1 93.56 82 PHE A C 1
ATOM 583 O O . PHE A 1 82 ? -15.672 17.688 -1.206 1 93.56 82 PHE A O 1
ATOM 590 N N . PRO A 1 83 ? -14.594 18.719 0.314 1 93.25 83 PRO A N 1
ATOM 591 C CA . PRO A 1 83 ? -13.711 18.766 1.484 1 93.25 83 PRO A CA 1
ATOM 592 C C . PRO A 1 83 ? -14.391 18.25 2.75 1 93.25 83 PRO A C 1
ATOM 594 O O . PRO A 1 83 ? -15.609 18.047 2.76 1 93.25 83 PRO A O 1
ATOM 597 N N . CYS A 1 84 ? -13.516 17.953 3.777 1 94.5 84 CYS A N 1
ATOM 598 C CA . CYS A 1 84 ? -13.984 17.484 5.082 1 94.5 84 CYS A CA 1
ATOM 599 C C . CYS A 1 84 ? -15.055 18.422 5.633 1 94.5 84 CYS A C 1
ATOM 601 O O . CYS A 1 84 ? -14.836 19.625 5.742 1 94.5 84 CYS A O 1
ATOM 603 N N . PRO A 1 85 ? -16.172 17.812 5.965 1 91.81 85 PRO A N 1
ATOM 604 C CA . PRO A 1 85 ? -17.219 18.672 6.512 1 91.81 85 PRO A CA 1
ATOM 605 C C . PRO A 1 85 ? -16.875 19.234 7.887 1 91.81 85 PRO A C 1
ATOM 607 O O . PRO A 1 85 ? -16.188 18.562 8.68 1 91.81 85 PRO A O 1
ATOM 610 N N . GLY A 1 86 ? -17.406 20.406 8.219 1 85 86 GLY A N 1
ATOM 611 C CA . GLY A 1 86 ? -17.281 21 9.539 1 85 86 GLY A CA 1
ATOM 612 C C . GLY A 1 86 ? -15.852 21.328 9.906 1 85 86 GLY A C 1
ATOM 613 O O . GLY A 1 86 ? -15.5 21.359 11.094 1 85 86 GLY A O 1
ATOM 614 N N . SER A 1 87 ? -14.992 21.5 9.039 1 80.62 87 SER A N 1
ATOM 615 C CA . SER A 1 87 ? -13.602 21.891 9.234 1 80.62 87 SER A CA 1
ATOM 616 C C . SER A 1 87 ? -12.867 20.891 10.125 1 80.62 87 SER A C 1
ATOM 618 O O . SER A 1 87 ? -12.109 21.281 11.008 1 80.62 87 SER A O 1
ATOM 620 N N . GLY A 1 88 ? -13.219 19.641 10 1 80.56 88 GLY A N 1
ATOM 621 C CA . GLY A 1 88 ? -12.469 18.594 10.68 1 80.56 88 GLY A CA 1
ATOM 622 C C . GLY A 1 88 ? -12.977 18.312 12.078 1 80.56 88 GLY A C 1
ATOM 623 O O . GLY A 1 88 ? -12.398 17.484 12.805 1 80.56 88 GLY A O 1
ATOM 624 N N . SER A 1 89 ? -14.062 18.938 12.594 1 87.38 89 SER A N 1
ATOM 625 C CA . SER A 1 89 ? -14.586 18.734 13.938 1 87.38 89 SER A CA 1
ATOM 626 C C . SER A 1 89 ? -15.078 17.297 14.117 1 87.38 89 SER A C 1
ATOM 628 O O . SER A 1 89 ? -15.039 16.75 15.227 1 87.38 89 SER A O 1
ATOM 630 N N . ASN A 1 90 ? -15.5 16.734 13.016 1 94.19 90 ASN A N 1
ATOM 631 C CA . ASN A 1 90 ? -15.875 15.328 12.977 1 94.19 90 ASN A CA 1
ATOM 632 C C . ASN A 1 90 ? -15.016 14.555 11.984 1 94.19 90 ASN A C 1
ATOM 634 O O . ASN A 1 90 ? -15.375 14.43 10.812 1 94.19 90 ASN A O 1
ATOM 638 N N . GLN A 1 91 ? -13.938 14.016 12.469 1 96.31 91 GLN A N 1
ATOM 639 C CA . GLN A 1 91 ? -12.984 13.336 11.602 1 96.31 91 GLN A CA 1
ATOM 640 C C . GLN A 1 91 ? -13.641 12.172 10.867 1 96.31 91 GLN A C 1
ATOM 642 O O . GLN A 1 91 ? -13.266 11.852 9.734 1 96.31 91 GLN A O 1
ATOM 647 N N . ALA A 1 92 ? -14.617 11.555 11.469 1 95.19 92 ALA A N 1
ATOM 648 C CA . ALA A 1 92 ? -15.25 10.375 10.898 1 95.19 92 ALA A CA 1
ATOM 649 C C . ALA A 1 92 ? -16.031 10.719 9.633 1 95.19 92 ALA A C 1
ATOM 651 O O . ALA A 1 92 ? -16.344 9.844 8.828 1 95.19 92 ALA A O 1
ATOM 652 N N . ALA A 1 93 ? -16.312 11.977 9.469 1 96.06 93 ALA A N 1
ATOM 653 C CA . ALA A 1 93 ? -17.062 12.422 8.297 1 96.06 93 ALA A CA 1
ATOM 654 C C . ALA A 1 93 ? -16.125 12.781 7.145 1 96.06 93 ALA A C 1
ATOM 656 O O . ALA A 1 93 ? -16.562 13.039 6.027 1 96.06 93 ALA A O 1
ATOM 657 N N . CYS A 1 94 ? -14.859 12.781 7.355 1 97.25 94 CYS A N 1
ATOM 658 C CA . CYS A 1 94 ? -13.852 13.133 6.359 1 97.25 94 CYS A CA 1
ATOM 659 C C . CYS A 1 94 ? -13.375 11.898 5.609 1 97.25 94 CYS A C 1
ATOM 661 O O . CYS A 1 94 ? -13.469 10.773 6.117 1 97.25 94 CYS A O 1
ATOM 663 N N . GLU A 1 95 ? -12.875 12.125 4.277 1 97.62 95 GLU A N 1
ATOM 664 C CA . GLU A 1 95 ? -12.078 11.055 3.684 1 97.62 95 GLU A CA 1
ATOM 665 C C . GLU A 1 95 ? -10.977 10.594 4.629 1 97.62 95 GLU A C 1
ATOM 667 O O . GLU A 1 95 ? -10.336 11.414 5.289 1 97.62 95 GLU A O 1
ATOM 672 N N . ALA A 1 96 ? -10.781 9.25 4.707 1 97.31 96 ALA A N 1
ATOM 673 C CA . ALA A 1 96 ? -9.727 8.719 5.562 1 97.31 96 ALA A CA 1
ATOM 674 C C . ALA A 1 96 ? -8.383 9.367 5.25 1 97.31 96 ALA A C 1
ATOM 676 O O . ALA A 1 96 ? -7.609 9.68 6.16 1 97.31 96 ALA A O 1
ATOM 677 N N . GLY A 1 97 ? -8.133 9.664 4 1 98.44 97 GLY A N 1
ATOM 678 C CA . GLY A 1 97 ? -6.848 10.188 3.568 1 98.44 97 GLY A CA 1
ATOM 679 C C . GLY A 1 97 ? -6.77 11.703 3.633 1 98.44 97 GLY A C 1
ATOM 680 O O . GLY A 1 97 ? -5.723 12.289 3.348 1 98.44 97 GLY A O 1
ATOM 681 N N . ASP A 1 98 ? -7.871 12.391 3.99 1 98.25 98 ASP A N 1
ATOM 682 C CA . ASP A 1 98 ? -7.863 13.844 4.066 1 98.25 98 ASP A CA 1
ATOM 683 C C . ASP A 1 98 ? -7.211 14.32 5.363 1 98.25 98 ASP A C 1
ATOM 685 O O . ASP A 1 98 ? -7.883 14.883 6.23 1 98.25 98 ASP A O 1
ATOM 689 N N . LEU A 1 99 ? -5.941 14.266 5.41 1 98.38 99 LEU A N 1
ATOM 690 C CA . LEU A 1 99 ? -5.203 14.609 6.621 1 98.38 99 LEU A CA 1
ATOM 691 C C . LEU A 1 99 ? -5.367 16.094 6.949 1 98.38 99 LEU A C 1
ATOM 693 O O . LEU A 1 99 ? -5.629 16.453 8.102 1 98.38 99 LEU A O 1
ATOM 697 N N . SER A 1 100 ? -5.156 16.938 5.984 1 97.31 100 SER A N 1
ATOM 698 C CA . SER A 1 100 ? -5.246 18.375 6.219 1 97.31 100 SER A CA 1
ATOM 699 C C . SER A 1 100 ? -6.66 18.781 6.609 1 97.31 100 SER A C 1
ATOM 701 O O . SER A 1 100 ? -6.852 19.734 7.359 1 97.31 100 SER A O 1
ATOM 703 N N . GLY A 1 101 ? -7.66 18.078 6.066 1 96.88 101 GLY A N 1
ATOM 704 C CA . GLY A 1 101 ? -9.023 18.359 6.484 1 96.88 101 GLY A CA 1
ATOM 705 C C . GLY A 1 101 ? -9.266 18.062 7.957 1 96.88 101 GLY A C 1
ATOM 706 O O . GLY A 1 101 ? -10.086 18.734 8.602 1 96.88 101 GLY A O 1
ATOM 707 N N . LYS A 1 102 ? -8.539 17.125 8.445 1 97.38 102 LYS A N 1
ATOM 708 C CA . LYS A 1 102 ? -8.727 16.719 9.836 1 97.38 102 LYS A CA 1
ATOM 709 C C . LYS A 1 102 ? -7.793 17.469 10.773 1 97.38 102 LYS A C 1
ATOM 711 O O . LYS A 1 102 ? -8.188 17.859 11.875 1 97.38 102 LYS A O 1
ATOM 716 N N . GLY A 1 103 ? -6.562 17.672 10.391 1 96.75 103 GLY A N 1
ATOM 717 C CA . GLY A 1 103 ? -5.551 18.234 11.273 1 96.75 103 GLY A CA 1
ATOM 718 C C . GLY A 1 103 ? -5.152 19.641 10.914 1 96.75 103 GLY A C 1
ATOM 719 O O . GLY A 1 103 ? -4.395 20.297 11.648 1 96.75 103 GLY A O 1
ATOM 720 N N . GLY A 1 104 ? -5.684 20.094 9.805 1 96.31 104 GLY A N 1
ATOM 721 C CA . GLY A 1 104 ? -5.27 21.406 9.305 1 96.31 104 GLY A CA 1
ATOM 722 C C . G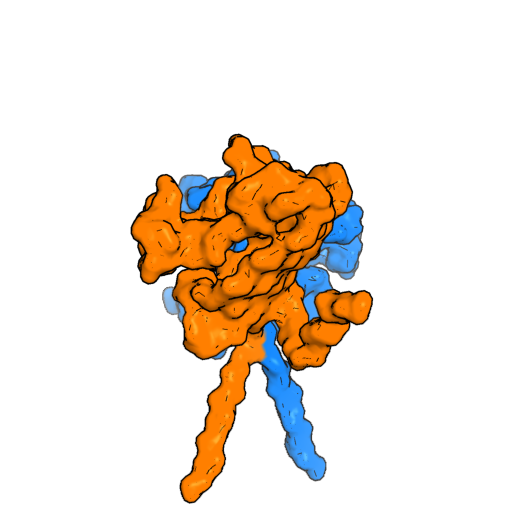LY A 1 104 ? -4.16 21.328 8.273 1 96.31 104 GLY A C 1
ATOM 723 O O . GLY A 1 104 ? -3.41 20.359 8.234 1 96.31 104 GLY A O 1
ATOM 724 N N . PRO A 1 105 ? -4.059 22.375 7.422 1 96.62 105 PRO A N 1
ATOM 725 C CA . PRO A 1 105 ? -3.027 22.406 6.379 1 96.62 105 PRO A CA 1
ATOM 726 C C . PRO A 1 105 ? -1.657 22.812 6.91 1 96.62 105 PRO A C 1
ATOM 728 O O . PRO A 1 105 ? -1.549 23.297 8.047 1 96.62 105 PRO A O 1
ATOM 731 N N . LEU A 1 106 ? -0.633 22.531 6.07 1 97.88 106 LEU A N 1
ATOM 732 C CA . LEU A 1 106 ? 0.684 23.109 6.309 1 97.88 106 LEU A CA 1
ATOM 733 C C . LEU A 1 106 ? 0.694 24.594 5.961 1 97.88 106 LEU A C 1
ATOM 735 O O . LEU A 1 106 ? 0.367 24.984 4.836 1 97.88 106 LEU A O 1
ATOM 739 N N . ARG A 1 107 ? 1.053 25.406 6.945 1 96.88 107 ARG A N 1
ATOM 740 C CA . ARG A 1 107 ? 1.041 26.844 6.762 1 96.88 107 ARG A CA 1
ATOM 741 C C . ARG A 1 107 ? 2.459 27.406 6.719 1 96.88 107 ARG A C 1
ATOM 743 O O . ARG A 1 107 ? 3.139 27.469 7.742 1 96.88 107 ARG A O 1
ATOM 750 N N . ALA A 1 108 ? 2.785 27.766 5.516 1 96.25 108 ALA A N 1
ATOM 751 C CA . ALA A 1 108 ? 4.109 28.359 5.352 1 96.25 108 ALA A CA 1
ATOM 752 C C . ALA A 1 108 ? 4.051 29.875 5.461 1 96.25 108 ALA A C 1
ATOM 754 O O . ALA A 1 108 ? 3.529 30.547 4.57 1 96.25 108 ALA A O 1
ATOM 755 N N . ARG A 1 109 ? 4.637 30.391 6.492 1 92.62 109 ARG A N 1
ATOM 756 C CA . ARG A 1 109 ? 4.562 31.812 6.773 1 92.62 109 ARG A CA 1
ATOM 757 C C . ARG A 1 109 ? 5.688 32.562 6.074 1 92.62 109 ARG A C 1
ATOM 759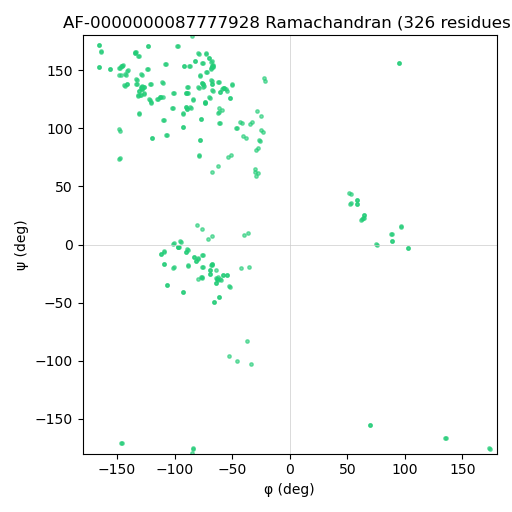 O O . ARG A 1 109 ? 5.652 33.812 5.977 1 92.62 109 ARG A O 1
ATOM 766 N N . GLY A 1 110 ? 6.73 31.953 5.645 1 92.12 110 GLY A N 1
ATOM 767 C CA . GLY A 1 110 ? 7.84 32.5 4.879 1 92.12 110 GLY A CA 1
ATOM 768 C C . GLY A 1 110 ? 8.227 31.625 3.697 1 92.12 110 GLY A C 1
ATOM 769 O O . GLY A 1 110 ? 7.699 30.516 3.527 1 92.12 110 GLY A O 1
ATOM 770 N N . ASP A 1 111 ? 9.023 32.25 2.828 1 92.38 111 ASP A N 1
ATOM 771 C CA . ASP A 1 111 ? 9.555 31.453 1.725 1 92.38 111 ASP A CA 1
ATOM 772 C C . ASP A 1 111 ? 10.547 30.406 2.227 1 92.38 111 ASP A C 1
ATOM 774 O O . ASP A 1 111 ? 11.336 30.688 3.131 1 92.38 111 ASP A O 1
ATOM 778 N N . ARG A 1 112 ? 10.406 29.234 1.575 1 94 112 ARG A N 1
ATOM 779 C CA . ARG A 1 112 ? 11.25 28.094 1.899 1 94 112 ARG A CA 1
ATOM 780 C C . ARG A 1 112 ? 11.219 27.781 3.395 1 94 112 ARG A C 1
ATOM 782 O O . ARG A 1 112 ? 12.266 27.656 4.031 1 94 112 ARG A O 1
ATOM 789 N N . SER A 1 113 ? 10.031 27.828 3.945 1 94.06 113 SER A N 1
ATOM 790 C CA . SER A 1 113 ? 9.844 27.656 5.383 1 94.06 113 SER A CA 1
ATOM 791 C C . SER A 1 113 ? 9.703 26.188 5.758 1 94.06 113 SER A C 1
ATOM 793 O O . SER A 1 113 ? 9.391 25.359 4.906 1 94.06 113 SER A O 1
ATOM 795 N N . THR A 1 114 ? 10.07 25.922 6.977 1 96.69 114 THR A N 1
ATOM 796 C CA . THR A 1 114 ? 9.719 24.641 7.594 1 96.69 114 THR A CA 1
ATOM 797 C C . THR A 1 114 ? 8.367 24.734 8.297 1 96.69 114 THR A C 1
ATOM 799 O O . THR A 1 114 ? 8.117 25.688 9.047 1 96.69 114 THR A O 1
ATOM 802 N N . THR A 1 115 ? 7.512 23.797 8.023 1 97.5 115 THR A N 1
ATOM 803 C CA . THR A 1 115 ? 6.172 23.781 8.602 1 97.5 115 THR A CA 1
ATOM 804 C C . THR A 1 115 ? 5.871 22.422 9.219 1 97.5 115 THR A C 1
ATOM 806 O O . THR A 1 115 ? 6.328 21.391 8.727 1 97.5 115 THR A O 1
ATOM 809 N N . THR A 1 116 ? 5.09 22.453 10.289 1 97.81 116 THR A N 1
ATOM 810 C CA . THR A 1 116 ? 4.746 21.219 11 1 97.81 116 THR A CA 1
ATOM 811 C C . THR A 1 116 ? 3.25 21.156 11.297 1 97.81 116 THR A C 1
ATOM 813 O O . THR A 1 116 ? 2.637 22.188 11.625 1 97.81 116 THR A O 1
ATOM 816 N N . VAL A 1 117 ? 2.658 19.984 11.203 1 98.06 117 VAL A N 1
ATOM 817 C CA . VAL A 1 117 ? 1.309 19.688 11.664 1 98.06 117 VAL A CA 1
ATOM 818 C C . VAL A 1 117 ? 1.331 18.422 12.531 1 98.06 117 VAL A C 1
ATOM 820 O O . VAL A 1 117 ? 1.933 17.422 12.164 1 98.06 117 VAL A O 1
ATOM 823 N N . GLN A 1 118 ? 0.74 18.547 13.703 1 98.38 118 GLN A N 1
ATOM 824 C CA . GLN A 1 118 ? 0.609 17.422 14.625 1 98.38 118 GLN A CA 1
ATOM 825 C C . GLN A 1 118 ? -0.822 17.297 15.141 1 98.38 118 GLN A C 1
ATOM 827 O O . GLN A 1 118 ? -1.432 18.297 15.539 1 98.38 118 GLN A O 1
ATOM 832 N N . TYR A 1 119 ? -1.37 16.078 15.102 1 97.81 119 TYR A N 1
ATOM 833 C CA . TYR A 1 119 ? -2.693 15.805 15.648 1 97.81 119 TYR A CA 1
ATOM 834 C C . TYR A 1 119 ? -2.928 14.305 15.789 1 97.81 119 TYR A C 1
ATOM 836 O O . TYR A 1 119 ? -2.076 13.5 15.406 1 97.81 119 TYR A O 1
ATOM 844 N N . VAL A 1 120 ? -4.027 13.922 16.438 1 97.81 120 VAL A N 1
ATOM 845 C CA . VAL A 1 120 ? -4.426 12.523 16.531 1 97.81 120 VAL A CA 1
ATOM 846 C C . VAL A 1 120 ? -5.551 12.234 15.539 1 97.81 120 VAL A C 1
ATOM 848 O O . VAL A 1 120 ? -6.586 12.906 15.555 1 97.81 120 VAL A O 1
ATOM 851 N N . ASP A 1 121 ? -5.293 11.398 14.656 1 97.94 121 ASP A N 1
ATOM 852 C CA . ASP A 1 121 ? -6.27 10.961 13.656 1 97.94 121 ASP A CA 1
ATOM 853 C C . ASP A 1 121 ? -7.051 9.742 14.148 1 97.94 121 ASP A C 1
ATOM 855 O O . ASP A 1 121 ? -6.473 8.68 14.352 1 97.94 121 ASP A O 1
ATOM 859 N N . ARG A 1 122 ? -8.305 9.82 14.289 1 97 122 ARG A N 1
ATOM 860 C CA . ARG A 1 122 ? -9.125 8.758 14.859 1 97 122 ARG A CA 1
ATOM 861 C C . ARG A 1 122 ? -9.711 7.867 13.773 1 97 122 ARG A C 1
ATOM 863 O O . ARG A 1 122 ? -10.469 6.941 14.062 1 97 122 ARG A O 1
ATOM 870 N N . VAL A 1 123 ? -9.383 8.117 12.531 1 96.81 123 VAL A N 1
ATOM 871 C CA . VAL A 1 123 ? -9.961 7.414 11.391 1 96.81 123 VAL A CA 1
ATOM 872 C C . VAL A 1 123 ? -8.938 6.449 10.805 1 96.81 123 VAL A C 1
ATOM 874 O O . VAL A 1 123 ? -9.266 5.316 10.445 1 96.81 123 VAL A O 1
ATOM 877 N N . ILE A 1 124 ? -7.699 6.766 10.805 1 94.88 124 ILE A N 1
ATOM 878 C CA . ILE A 1 124 ? -6.621 6.039 10.141 1 94.88 124 ILE A CA 1
ATOM 879 C C . ILE A 1 124 ? -6.289 4.773 10.93 1 94.88 124 ILE A C 1
ATOM 881 O O . ILE A 1 124 ? -6.266 4.789 12.164 1 94.88 124 ILE A O 1
ATOM 885 N N . ASN A 1 125 ? -6.082 3.73 10.164 1 92 125 ASN A N 1
ATOM 886 C CA . ASN A 1 125 ? -5.477 2.479 10.609 1 92 125 ASN A CA 1
ATOM 887 C C . ASN A 1 125 ? -4.137 2.229 9.922 1 92 125 ASN A C 1
ATOM 889 O O . ASN A 1 125 ? -4.062 2.195 8.695 1 92 125 ASN A O 1
ATOM 893 N N . ILE A 1 126 ? -3.088 2.012 10.688 1 94 126 ILE A N 1
ATOM 894 C CA . ILE A 1 126 ? -1.728 2.041 10.164 1 94 126 ILE A CA 1
ATOM 895 C C . ILE A 1 126 ? -1.562 0.955 9.102 1 94 126 ILE A C 1
ATOM 897 O O . ILE A 1 126 ? -1.047 1.218 8.008 1 94 126 ILE A O 1
ATOM 901 N N . PRO A 1 127 ? -2.021 -0.279 9.32 1 92.62 127 PRO A N 1
ATOM 902 C CA . PRO A 1 127 ? -1.854 -1.28 8.266 1 92.62 127 PRO A CA 1
ATOM 903 C C . PRO A 1 127 ? -2.504 -0.863 6.945 1 92.62 127 PRO A C 1
ATOM 905 O O . PRO A 1 127 ? -2.016 -1.223 5.871 1 92.62 127 PRO A O 1
ATOM 908 N N . GLU A 1 128 ? -3.488 -0.049 7.02 1 93.81 128 GLU A N 1
ATOM 909 C CA . GLU A 1 128 ? -4.262 0.303 5.832 1 93.81 128 GLU A CA 1
ATOM 910 C C . GLU A 1 128 ? -3.578 1.414 5.039 1 93.81 128 GLU A C 1
ATOM 912 O O . GLU A 1 128 ? -3.941 1.679 3.891 1 93.81 128 GLU A O 1
ATOM 917 N N . ILE A 1 129 ? -2.627 1.99 5.598 1 96.44 129 ILE A N 1
ATOM 918 C CA . ILE A 1 129 ? -2.043 3.119 4.883 1 96.44 129 ILE A CA 1
ATOM 919 C C . ILE A 1 129 ? -0.634 2.762 4.418 1 96.44 129 ILE A C 1
ATOM 921 O O . ILE A 1 129 ? -0.021 3.504 3.646 1 96.44 129 ILE A O 1
ATOM 925 N N . LEU A 1 130 ? -0.101 1.628 4.852 1 95.81 130 LEU A N 1
ATOM 926 C CA . LEU A 1 130 ? 1.217 1.206 4.391 1 95.81 130 LEU A CA 1
ATOM 927 C C . LEU A 1 130 ? 1.253 1.108 2.869 1 95.81 130 LEU A C 1
ATOM 929 O O . LEU A 1 130 ? 0.296 0.639 2.25 1 95.81 130 LEU A O 1
ATOM 933 N N . ASN A 1 131 ? 2.352 1.658 2.277 1 96.12 131 ASN A N 1
ATOM 934 C CA . ASN A 1 131 ? 2.697 1.614 0.861 1 96.12 131 ASN A CA 1
ATOM 935 C C . ASN A 1 131 ? 1.83 2.564 0.042 1 96.12 131 ASN A C 1
ATOM 937 O O . ASN A 1 131 ? 1.99 2.666 -1.176 1 96.12 131 ASN A O 1
ATOM 941 N N . ARG A 1 132 ? 0.907 3.307 0.665 1 97.31 132 ARG A N 1
ATOM 942 C CA . ARG A 1 132 ? 0.206 4.418 0.029 1 97.31 132 ARG A CA 1
ATOM 943 C C . ARG A 1 132 ? 1.044 5.691 0.071 1 97.31 132 ARG A C 1
ATOM 945 O O . ARG A 1 132 ? 1.946 5.82 0.901 1 97.31 132 ARG A O 1
ATOM 952 N N . GLY A 1 133 ? 0.723 6.527 -0.813 1 98.12 133 GLY A N 1
ATOM 953 C CA . GLY A 1 133 ? 1.486 7.762 -0.895 1 98.12 133 GLY A CA 1
ATOM 954 C C . GLY A 1 133 ? 0.937 8.867 -0.007 1 98.12 133 GLY A C 1
ATOM 955 O O . GLY A 1 133 ? -0.277 9.07 0.058 1 98.12 133 GLY A O 1
ATOM 956 N N . VAL A 1 134 ? 1.807 9.562 0.694 1 98.81 134 VAL A N 1
ATOM 957 C CA . VAL A 1 134 ? 1.51 10.883 1.248 1 98.81 134 VAL A CA 1
ATOM 958 C C . VAL A 1 134 ? 1.891 11.961 0.24 1 98.81 134 VAL A C 1
ATOM 960 O O . VAL A 1 134 ? 3 11.953 -0.3 1 98.81 134 VAL A O 1
ATOM 963 N N . VAL A 1 135 ? 0.964 12.844 0.018 1 98.94 135 VAL A N 1
ATOM 964 C CA . VAL A 1 135 ? 1.163 13.859 -1.01 1 98.94 135 VAL A CA 1
ATOM 965 C C . VAL A 1 135 ? 0.949 15.25 -0.412 1 98.94 135 VAL A C 1
ATOM 967 O O . VAL A 1 135 ? -0.054 15.492 0.262 1 98.94 135 VAL A O 1
ATOM 970 N N . VAL A 1 136 ? 1.886 16.109 -0.642 1 98.81 136 VAL A N 1
ATOM 971 C CA . VAL A 1 136 ? 1.768 17.516 -0.3 1 98.81 136 VAL A CA 1
ATOM 972 C C . VAL A 1 136 ? 1.418 18.328 -1.549 1 98.81 136 VAL A C 1
ATOM 974 O O . VAL A 1 136 ? 2.053 18.172 -2.596 1 98.81 136 VAL A O 1
ATOM 977 N N . HIS A 1 137 ? 0.421 19.141 -1.413 1 98.62 137 HIS A N 1
ATOM 978 C CA . HIS A 1 137 ? -0.027 19.984 -2.514 1 98.62 137 HIS A CA 1
ATOM 979 C C . HIS A 1 137 ? 0.344 21.438 -2.271 1 98.62 137 HIS A C 1
ATOM 981 O O . HIS A 1 137 ? 0.495 21.859 -1.123 1 98.62 137 HIS A O 1
ATOM 987 N N . ASP A 1 138 ? 0.462 22.172 -3.371 1 97.12 138 ASP A N 1
ATOM 988 C CA . ASP A 1 138 ? 0.398 23.625 -3.211 1 97.12 138 ASP A CA 1
ATOM 989 C C . ASP A 1 138 ? -1.049 24.109 -3.203 1 97.12 138 ASP A C 1
ATOM 991 O O . ASP A 1 138 ? -1.981 23.312 -3.256 1 97.12 138 ASP A O 1
ATOM 995 N N . SER A 1 139 ? -1.203 25.406 -3.072 1 93.69 139 SER A N 1
ATOM 996 C CA . SER A 1 139 ? -2.535 25.969 -2.891 1 93.69 139 SER A CA 1
ATOM 997 C C . SER A 1 139 ? -3.381 25.812 -4.148 1 93.69 139 SER A C 1
ATOM 999 O O . SER A 1 139 ? -4.605 25.938 -4.102 1 93.69 139 SER A O 1
ATOM 1001 N N . GLN A 1 140 ? -2.771 25.531 -5.297 1 95 140 GLN A N 1
ATOM 1002 C CA . GLN A 1 140 ? -3.479 25.375 -6.562 1 95 140 GLN A CA 1
ATOM 1003 C C . GLN A 1 140 ? -3.752 23.906 -6.867 1 95 140 GLN A C 1
ATOM 1005 O O . GLN A 1 140 ? -4.316 23.578 -7.91 1 95 140 GLN A O 1
ATOM 1010 N N . GLY A 1 141 ? -3.307 23.062 -6.039 1 96.69 141 GLY A N 1
ATOM 1011 C CA . GLY A 1 141 ? -3.658 21.672 -6.191 1 96.69 141 GLY A CA 1
ATOM 1012 C C . GLY A 1 141 ? -2.541 20.828 -6.793 1 96.69 141 GLY A C 1
ATOM 1013 O O . GLY A 1 141 ? -2.662 19.609 -6.898 1 96.69 141 GLY A O 1
ATOM 1014 N N . GLN A 1 142 ? -1.426 21.5 -7.152 1 97.44 142 GLN A N 1
ATOM 1015 C CA . GLN A 1 142 ? -0.306 20.75 -7.719 1 97.44 142 GLN A CA 1
ATOM 1016 C C . GLN A 1 142 ? 0.331 19.828 -6.676 1 97.44 142 GLN A C 1
ATOM 1018 O O . GLN A 1 142 ? 0.501 20.234 -5.52 1 97.44 142 GLN A O 1
ATOM 1023 N N . ARG A 1 143 ? 0.665 18.609 -7.105 1 98.69 143 ARG A N 1
ATOM 1024 C CA . ARG A 1 143 ? 1.393 17.672 -6.246 1 98.69 143 ARG A CA 1
ATOM 1025 C C . ARG A 1 143 ? 2.871 18.047 -6.172 1 98.69 143 ARG A C 1
ATOM 1027 O O . ARG A 1 143 ? 3.627 17.781 -7.113 1 98.69 143 ARG A O 1
ATOM 1034 N N . ILE A 1 144 ? 3.301 18.547 -5.059 1 98.31 144 ILE A N 1
ATOM 1035 C CA . ILE A 1 144 ? 4.609 19.188 -5.074 1 98.31 144 ILE A CA 1
ATOM 1036 C C . ILE A 1 144 ? 5.617 18.344 -4.312 1 98.31 144 ILE A C 1
ATOM 1038 O O . ILE A 1 144 ? 6.828 18.547 -4.422 1 98.31 144 ILE A O 1
ATOM 1042 N N . ALA A 1 145 ? 5.168 17.422 -3.518 1 98.69 145 ALA A N 1
ATOM 1043 C CA . ALA A 1 145 ? 6.027 16.453 -2.834 1 98.69 145 ALA A CA 1
ATOM 1044 C C . ALA A 1 145 ? 5.25 15.188 -2.467 1 98.69 145 ALA A C 1
ATOM 1046 O O . ALA A 1 145 ? 4.035 15.242 -2.262 1 98.69 145 ALA A O 1
ATOM 1047 N N . CYS A 1 146 ? 5.961 14.078 -2.406 1 98.75 146 CYS A N 1
ATOM 1048 C CA . CYS A 1 146 ? 5.289 12.844 -2.01 1 98.75 146 CYS A CA 1
ATOM 1049 C C . CYS A 1 146 ? 6.297 11.773 -1.609 1 98.75 146 CYS A C 1
ATOM 1051 O O . CYS A 1 146 ? 7.504 11.953 -1.805 1 98.75 146 CYS A O 1
ATOM 1053 N N . ALA A 1 147 ? 5.832 10.773 -0.997 1 98.44 147 ALA A N 1
ATOM 1054 C CA . ALA A 1 147 ? 6.531 9.523 -0.719 1 98.44 147 ALA A CA 1
ATOM 1055 C C . ALA A 1 147 ? 5.551 8.438 -0.285 1 98.44 147 ALA A C 1
ATOM 1057 O O . ALA A 1 147 ? 4.469 8.734 0.224 1 98.44 147 ALA A O 1
ATOM 1058 N N . SER A 1 148 ? 5.918 7.191 -0.53 1 97.62 148 SER A N 1
ATOM 1059 C CA . SER A 1 148 ? 5.141 6.078 0.003 1 97.62 148 SER A CA 1
ATOM 1060 C C . SER A 1 148 ? 5.441 5.852 1.481 1 97.62 148 SER A C 1
ATOM 1062 O O . SER A 1 148 ? 6.59 5.965 1.911 1 97.62 148 SER A O 1
ATOM 1064 N N . MET A 1 149 ? 4.402 5.449 2.217 1 96.69 149 MET A N 1
ATOM 1065 C CA . MET A 1 149 ? 4.551 5.113 3.631 1 96.69 149 MET A CA 1
ATOM 1066 C C . MET A 1 149 ? 5.141 3.719 3.799 1 96.69 149 MET A C 1
ATOM 1068 O O . MET A 1 149 ? 4.684 2.764 3.168 1 96.69 149 MET A O 1
ATOM 1072 N N . LEU A 1 150 ? 6.09 3.627 4.688 1 94.31 150 LEU A N 1
ATOM 1073 C CA . LEU A 1 150 ? 6.703 2.346 5.02 1 94.31 150 LEU A CA 1
ATOM 1074 C C . LEU A 1 150 ? 6.57 2.051 6.512 1 94.31 150 LEU A C 1
ATOM 1076 O O . LEU A 1 150 ? 6.488 2.975 7.324 1 94.31 150 LEU A O 1
ATOM 1080 N N . MET A 1 151 ? 6.52 0.754 6.766 1 91.62 151 MET A N 1
ATOM 1081 C CA . MET A 1 151 ? 6.555 0.396 8.18 1 91.62 151 MET A CA 1
ATOM 1082 C C . MET A 1 151 ? 7.82 0.923 8.844 1 91.62 151 MET A C 1
ATOM 1084 O O . MET A 1 151 ? 8.906 0.849 8.273 1 91.62 151 MET A O 1
ATOM 1088 N N . SER A 1 152 ? 7.637 1.499 9.977 1 87.44 152 SER A N 1
ATOM 1089 C CA . SER A 1 152 ? 8.773 2.061 10.695 1 87.44 152 SER A CA 1
ATOM 1090 C C . SER A 1 152 ? 8.914 1.427 12.078 1 87.44 152 SER A C 1
ATOM 1092 O O . SER A 1 152 ? 7.93 0.985 12.672 1 87.44 152 SER A O 1
ATOM 1094 N N . PRO A 1 153 ? 10.234 1.118 12.477 1 72.69 153 PRO A N 1
ATOM 1095 C CA . PRO A 1 153 ? 10.43 0.583 13.82 1 72.69 153 PRO A CA 1
ATOM 1096 C C . PRO A 1 153 ? 9.82 1.476 14.906 1 72.69 153 PRO A C 1
ATOM 1098 O O . PRO A 1 153 ? 9.648 2.68 14.695 1 72.69 153 PRO A O 1
ATOM 1101 N N . SER A 1 154 ? 9.094 0.818 15.781 1 57.75 154 SER A N 1
ATOM 1102 C CA . SER A 1 154 ? 8.531 1.576 16.891 1 57.75 154 SER A CA 1
ATOM 1103 C C . SER A 1 154 ? 9.594 2.41 17.594 1 57.75 154 SER A C 1
ATOM 1105 O O . SER A 1 154 ? 10.664 1.902 17.922 1 57.75 154 SER A O 1
ATOM 1107 N N . SER A 1 155 ? 10.023 3.494 17.094 1 48.31 155 SER A N 1
ATOM 1108 C CA . SER A 1 155 ? 11.031 4.273 17.812 1 48.31 155 SER A CA 1
ATOM 1109 C C . SER A 1 155 ? 10.789 4.25 19.312 1 48.31 155 SER A C 1
ATOM 1111 O O . SER A 1 155 ? 9.695 4.574 19.766 1 48.31 155 SER A O 1
ATOM 1113 N N . SER A 1 156 ? 11.242 3.477 20.125 1 41.62 156 SER A N 1
ATOM 1114 C CA . SER A 1 156 ? 11.461 4.078 21.438 1 41.62 156 SER A CA 1
ATOM 1115 C C . SER A 1 156 ? 11.859 5.543 21.312 1 41.62 156 SER A C 1
ATOM 1117 O O . SER A 1 156 ? 11.211 6.418 21.891 1 41.62 156 SER A O 1
ATOM 1119 N N . ARG A 1 157 ? 13.297 6.016 21.484 1 35.19 157 ARG A N 1
ATOM 1120 C CA . ARG A 1 157 ? 14.008 7.262 21.766 1 35.19 157 ARG A CA 1
ATOM 1121 C C . ARG A 1 157 ? 14.07 8.156 20.531 1 35.19 157 ARG A C 1
ATOM 1123 O O . ARG A 1 157 ? 14.719 9.203 20.547 1 35.19 157 ARG A O 1
ATOM 1130 N N . THR A 1 158 ? 14.047 7.684 19.266 1 36.75 158 THR A N 1
ATOM 1131 C CA . THR A 1 158 ? 14.664 8.617 18.328 1 36.75 158 THR A CA 1
ATOM 1132 C C . THR A 1 158 ? 13.773 9.844 18.125 1 36.75 158 THR A C 1
ATOM 1134 O O . THR A 1 158 ? 13.969 10.609 17.188 1 36.75 158 THR A O 1
ATOM 1137 N N . SER A 1 159 ? 12.711 10.047 18.75 1 34.28 159 SER A N 1
ATOM 1138 C CA . SER A 1 159 ? 12.258 11.438 18.781 1 34.28 159 SER A CA 1
ATOM 1139 C C . SER A 1 159 ? 13.43 12.406 18.844 1 34.28 159 SER A C 1
ATOM 1141 O O . SER A 1 159 ? 13.242 13.617 18.938 1 34.28 159 SER A O 1
ATOM 1143 N N . LYS A 1 160 ? 14.695 11.945 19.266 1 33.22 160 LYS A N 1
ATOM 1144 C CA . LYS A 1 160 ? 15.797 12.906 19.344 1 33.22 160 LYS A CA 1
ATOM 1145 C C . LYS A 1 160 ? 16.141 13.469 17.969 1 33.22 160 LYS A C 1
ATOM 1147 O O . LYS A 1 160 ? 17.156 14.133 17.812 1 33.22 160 LYS A O 1
ATOM 1152 N N . TYR A 1 161 ? 15.891 12.953 16.891 1 32.09 161 TYR A N 1
ATOM 1153 C CA . TYR A 1 161 ? 16.516 13.648 15.766 1 32.09 161 TYR A CA 1
ATOM 1154 C C . TYR A 1 161 ? 16.312 15.156 15.883 1 32.09 161 TYR A C 1
ATOM 1156 O O . TYR A 1 161 ? 17.281 15.922 15.828 1 32.09 161 TYR A O 1
ATOM 1164 N N . TYR A 1 162 ? 15.234 15.836 15.078 1 30.83 162 TYR A N 1
ATOM 1165 C CA . TYR A 1 162 ? 15.469 17.219 14.688 1 30.83 162 TYR A CA 1
ATOM 1166 C C . TYR A 1 162 ? 15.25 18.172 15.867 1 30.83 162 TYR A C 1
ATOM 1168 O O . TYR A 1 162 ? 14.227 18.844 15.945 1 30.83 162 TYR A O 1
ATOM 1176 N N . LEU A 1 163 ? 15.156 17.672 17.047 1 26.44 163 LEU A N 1
ATOM 1177 C CA . LEU A 1 163 ? 15.227 18.875 17.891 1 26.44 163 LEU A CA 1
ATOM 1178 C C . LEU A 1 163 ? 16.562 19.578 17.703 1 26.44 163 LEU A C 1
ATOM 1180 O O . LEU A 1 163 ? 17.625 19.016 17.969 1 26.44 163 LEU A O 1
ATOM 1184 N N . GLY A 1 164 ? 16.844 20.172 16.484 1 24.14 164 GLY A N 1
ATOM 1185 C CA . GLY A 1 164 ? 17.938 21.125 16.438 1 24.14 164 GLY A CA 1
ATOM 1186 C C . GLY A 1 164 ? 18.219 21.781 17.766 1 24.14 164 GLY A C 1
ATOM 1187 O O . GLY A 1 164 ? 17.297 22.234 18.453 1 24.14 164 GLY A O 1
ATOM 1188 N N . HIS A 1 165 ? 19.359 21.438 18.359 1 24.41 165 HIS A N 1
ATOM 1189 C CA . HIS A 1 165 ? 20.172 22.422 19.078 1 24.41 165 HIS A CA 1
ATOM 1190 C C . HIS A 1 165 ? 20.406 23.672 18.234 1 24.41 165 HIS A C 1
ATOM 1192 O O . HIS A 1 165 ? 20.547 23.578 17 1 24.41 165 HIS A O 1
ATOM 1198 N N . MET B 1 1 ? 17.281 -27.703 32.25 1 24.95 1 MET B N 1
ATOM 1199 C CA . MET B 1 1 ? 17.219 -27.109 30.922 1 24.95 1 MET B CA 1
ATOM 1200 C C . MET B 1 1 ? 15.977 -26.25 30.766 1 24.95 1 MET B C 1
ATOM 1202 O O . MET B 1 1 ? 14.852 -26.75 30.828 1 24.95 1 MET B O 1
ATOM 1206 N N . LEU B 1 2 ? 16 -25 31.203 1 29.8 2 LEU B N 1
ATOM 1207 C CA . LEU B 1 2 ? 14.836 -24.125 31.281 1 29.8 2 LEU B CA 1
ATOM 1208 C C . LEU B 1 2 ? 14.203 -23.938 29.906 1 29.8 2 LEU B C 1
ATOM 1210 O O . LEU B 1 2 ? 14.898 -23.906 28.891 1 29.8 2 LEU B O 1
ATOM 1214 N N . PRO B 1 3 ? 12.922 -24.422 29.703 1 30.98 3 PRO B N 1
ATOM 1215 C CA . PRO B 1 3 ? 12.312 -24.234 28.391 1 30.98 3 PRO B CA 1
ATOM 1216 C C . PRO B 1 3 ? 12.594 -22.844 27.812 1 30.98 3 PRO B C 1
ATOM 1218 O O . PRO B 1 3 ? 12.742 -21.875 28.562 1 30.98 3 PRO B O 1
ATOM 1221 N N . GLY B 1 4 ? 13.523 -22.797 26.812 1 29.44 4 GLY B N 1
ATOM 1222 C CA . GLY B 1 4 ? 13.797 -21.578 26.062 1 29.44 4 GLY B CA 1
ATOM 1223 C C . GLY B 1 4 ? 12.562 -20.719 25.859 1 29.44 4 GLY B C 1
ATOM 1224 O O . GLY B 1 4 ? 11.469 -21.234 25.656 1 29.44 4 GLY B O 1
ATOM 1225 N N . ALA B 1 5 ? 12.484 -19.625 26.656 1 30.67 5 ALA B N 1
ATOM 1226 C CA . ALA B 1 5 ? 11.5 -18.578 26.375 1 30.67 5 ALA B CA 1
ATOM 1227 C C . ALA B 1 5 ? 11.164 -18.516 24.891 1 30.67 5 ALA B C 1
ATOM 1229 O O . ALA B 1 5 ? 12.055 -18.438 24.047 1 30.67 5 ALA B O 1
ATOM 1230 N N . GLU B 1 6 ? 10.234 -19.391 24.422 1 31.81 6 GLU B N 1
ATOM 1231 C CA . GLU B 1 6 ? 9.703 -19.219 23.078 1 31.81 6 GLU B CA 1
ATOM 1232 C C . GLU B 1 6 ? 9.805 -17.766 22.625 1 31.81 6 GLU B C 1
ATOM 1234 O O . GLU B 1 6 ? 9.422 -16.859 23.359 1 31.81 6 GLU B O 1
ATOM 1239 N N . ALA B 1 7 ? 10.836 -17.453 21.844 1 32.44 7 ALA B N 1
ATOM 1240 C CA . ALA B 1 7 ? 10.961 -16.156 21.172 1 32.44 7 ALA B CA 1
ATOM 1241 C C . ALA B 1 7 ? 9.594 -15.578 20.844 1 32.44 7 ALA B C 1
ATOM 1243 O O . ALA B 1 7 ? 8.867 -16.109 20.016 1 32.44 7 ALA B O 1
ATOM 1244 N N . GLN B 1 8 ? 8.812 -15.312 21.75 1 32.84 8 GLN B N 1
ATOM 1245 C CA . GLN B 1 8 ? 7.586 -14.562 21.5 1 32.84 8 GLN B CA 1
ATOM 1246 C C . GLN B 1 8 ? 7.766 -13.617 20.312 1 32.84 8 GLN B C 1
ATOM 1248 O O . GLN B 1 8 ? 8.562 -12.68 20.375 1 32.84 8 GLN B O 1
ATOM 1253 N N . GLN B 1 9 ? 8.109 -14.219 19.094 1 35.78 9 GLN B N 1
ATOM 1254 C CA . GLN B 1 9 ? 8.18 -13.406 17.875 1 35.78 9 GLN B CA 1
ATOM 1255 C C . GLN B 1 9 ? 7.266 -12.188 17.984 1 35.78 9 GLN B C 1
ATOM 1257 O O . GLN B 1 9 ? 6.059 -12.328 18.203 1 35.78 9 GLN B O 1
ATOM 1262 N N . ALA B 1 10 ? 7.586 -11.125 18.422 1 38.84 10 ALA B N 1
ATOM 1263 C CA . ALA B 1 10 ? 7.055 -9.758 18.453 1 38.84 10 ALA B CA 1
ATOM 1264 C C . ALA B 1 10 ? 6.059 -9.531 17.328 1 38.84 10 ALA B C 1
ATOM 1266 O O . ALA B 1 10 ? 6.094 -10.227 16.312 1 38.84 10 ALA B O 1
ATOM 1267 N N . GLY B 1 11 ? 4.812 -8.734 17.484 1 46.69 11 GLY B N 1
ATOM 1268 C CA . GLY B 1 11 ? 3.57 -8.109 17.062 1 46.69 11 GLY B CA 1
ATOM 1269 C C . GLY B 1 11 ? 3.631 -7.57 15.641 1 46.69 11 GLY B C 1
ATOM 1270 O O . GLY B 1 11 ? 2.785 -6.77 15.242 1 46.69 11 GLY B O 1
ATOM 1271 N N . GLY B 1 12 ? 4.652 -7.812 14.75 1 59.38 12 GLY B N 1
ATOM 1272 C CA . GLY B 1 12 ? 4.746 -7.168 13.453 1 59.38 12 GLY B CA 1
ATOM 1273 C C . GLY B 1 12 ? 3.658 -7.602 12.492 1 59.38 12 GLY B C 1
ATOM 1274 O O . GLY B 1 12 ? 2.785 -8.398 12.852 1 59.38 12 GLY B O 1
ATOM 1275 N N . CYS B 1 13 ? 3.318 -6.797 11.461 1 80.69 13 CYS B N 1
ATOM 1276 C CA . CYS B 1 13 ? 2.408 -7.203 10.398 1 80.69 13 CYS B CA 1
ATOM 1277 C C . CYS B 1 13 ? 2.744 -8.602 9.898 1 80.69 13 CYS B C 1
ATOM 1279 O O . CYS B 1 13 ? 3.682 -8.781 9.117 1 80.69 13 CYS B O 1
ATOM 1281 N N . GLN B 1 14 ? 1.945 -9.68 10.383 1 88.06 14 GLN B N 1
ATOM 1282 C CA . GLN B 1 14 ? 2.438 -11.047 10.242 1 88.06 14 GLN B CA 1
ATOM 1283 C C . GLN B 1 14 ? 1.758 -11.758 9.07 1 88.06 14 GLN B C 1
ATOM 1285 O O . GLN B 1 14 ? 2.238 -12.789 8.602 1 88.06 14 GLN B O 1
ATOM 1290 N N . SER B 1 15 ? 0.659 -11.289 8.648 1 93.94 15 SER B N 1
ATOM 1291 C CA . SER B 1 15 ? -0.049 -11.945 7.559 1 93.94 15 SER B CA 1
ATOM 1292 C C . SER B 1 15 ? -0.804 -10.938 6.699 1 93.94 15 SER B C 1
ATOM 1294 O O . SER B 1 15 ? -1.111 -9.836 7.156 1 93.94 15 SER B O 1
ATOM 1296 N N . ALA B 1 16 ? -0.944 -11.32 5.492 1 95.69 16 ALA B N 1
ATOM 1297 C CA . ALA B 1 16 ? -1.681 -10.523 4.512 1 95.69 16 ALA B CA 1
ATOM 1298 C C . ALA B 1 16 ? -2.514 -11.422 3.598 1 95.69 16 ALA B C 1
ATOM 1300 O O . ALA B 1 16 ? -2.158 -12.578 3.359 1 95.69 16 ALA B O 1
ATOM 1301 N N . SER B 1 17 ? -3.617 -10.844 3.15 1 97.31 17 SER B N 1
ATOM 1302 C CA . SER B 1 17 ? -4.457 -11.602 2.227 1 97.31 17 SER B CA 1
ATOM 1303 C C . SER B 1 17 ? -5.129 -10.68 1.212 1 97.31 17 SER B C 1
ATOM 1305 O O . SER B 1 17 ? -5.262 -9.477 1.45 1 97.31 17 SER B O 1
ATOM 1307 N N . ALA B 1 18 ? -5.43 -11.234 0.097 1 97.94 18 ALA B N 1
ATOM 1308 C CA . ALA B 1 18 ? -6.176 -10.578 -0.974 1 97.94 18 ALA B CA 1
ATOM 1309 C C . ALA B 1 18 ? -7.305 -11.477 -1.479 1 97.94 18 ALA B C 1
ATOM 1311 O O . ALA B 1 18 ? -7.082 -12.648 -1.795 1 97.94 18 ALA B O 1
ATOM 1312 N N . ARG B 1 19 ? -8.484 -10.953 -1.528 1 97.94 19 ARG B N 1
ATOM 1313 C CA . ARG B 1 19 ? -9.617 -11.656 -2.109 1 97.94 19 ARG B CA 1
ATOM 1314 C C . ARG B 1 19 ? -9.789 -11.312 -3.584 1 97.94 19 ARG B C 1
ATOM 1316 O O . ARG B 1 19 ? -10.406 -10.305 -3.924 1 97.94 19 ARG B O 1
ATOM 1323 N N . LEU B 1 20 ? -9.352 -12.18 -4.402 1 98.62 20 LEU B N 1
ATOM 1324 C CA . LEU B 1 20 ? -9.258 -11.93 -5.836 1 98.62 20 LEU B CA 1
ATOM 1325 C C . LEU B 1 20 ? -10.641 -11.984 -6.484 1 98.62 20 LEU B C 1
ATOM 1327 O O . LEU B 1 20 ? -11.453 -12.844 -6.148 1 98.62 20 LEU B O 1
ATOM 1331 N N . VAL B 1 21 ? -10.875 -11.039 -7.328 1 98.31 21 VAL B N 1
ATOM 1332 C CA . VAL B 1 21 ? -12.039 -10.984 -8.203 1 98.31 21 VAL B CA 1
ATOM 1333 C C . VAL B 1 21 ? -11.609 -10.648 -9.625 1 98.31 21 VAL B C 1
ATOM 1335 O O . VAL B 1 21 ? -10.703 -9.836 -9.828 1 98.31 21 VAL B O 1
ATOM 1338 N N . GLY B 1 22 ? -12.203 -11.32 -10.555 1 97.94 22 GLY B N 1
ATOM 1339 C CA . GLY B 1 22 ? -11.773 -11.102 -11.922 1 97.94 22 GLY B CA 1
ATOM 1340 C C . GLY B 1 22 ? -12.898 -11.211 -12.93 1 97.94 22 GLY B C 1
ATOM 1341 O O . GLY B 1 22 ? -14.078 -11.148 -12.562 1 97.94 22 GLY B O 1
ATOM 1342 N N . MET B 1 23 ? -12.43 -11.203 -14.148 1 95.75 23 MET B N 1
ATOM 1343 C CA . MET B 1 23 ? -13.344 -11.336 -15.281 1 95.75 23 MET B CA 1
ATOM 1344 C C . MET B 1 23 ? -13.977 -12.719 -15.312 1 95.75 23 MET B C 1
ATOM 1346 O O . MET B 1 23 ? -13.43 -13.672 -14.75 1 95.75 23 MET B O 1
ATOM 1350 N N . TYR B 1 24 ? -15.164 -12.789 -15.891 1 93 24 TYR B N 1
ATOM 1351 C CA . TYR B 1 24 ? -15.812 -14.055 -16.203 1 93 24 TYR B CA 1
ATOM 1352 C C . TYR B 1 24 ? -16.094 -14.859 -14.945 1 93 24 TYR B C 1
ATOM 1354 O O . TYR B 1 24 ? -16.047 -16.094 -14.969 1 93 24 TYR B O 1
ATOM 1362 N N . GLY B 1 25 ? -16.141 -14.195 -13.859 1 96.38 25 GLY B N 1
ATOM 1363 C CA . GLY B 1 25 ? -16.5 -14.883 -12.625 1 96.38 25 GLY B CA 1
ATOM 1364 C C . GLY B 1 25 ? -15.312 -15.477 -11.906 1 96.38 25 GLY B C 1
ATOM 1365 O O . GLY B 1 25 ? -15.477 -16.266 -10.977 1 96.38 25 GLY B O 1
ATOM 1366 N N . ILE B 1 26 ? -14.141 -15.164 -12.336 1 97.94 26 ILE B N 1
ATOM 1367 C CA . ILE B 1 26 ? -12.93 -15.625 -11.664 1 97.94 26 ILE B CA 1
ATOM 1368 C C . ILE B 1 26 ? -12.906 -15.094 -10.234 1 97.94 26 ILE B C 1
ATOM 1370 O O . ILE B 1 26 ? -13.195 -13.922 -9.992 1 97.94 26 ILE B O 1
ATOM 1374 N N . THR B 1 27 ? -12.648 -15.969 -9.25 1 98.5 27 THR B N 1
ATOM 1375 C CA . THR B 1 27 ? -12.477 -15.617 -7.844 1 98.5 27 THR B CA 1
ATOM 1376 C C . THR B 1 27 ? -11.258 -16.328 -7.258 1 98.5 27 THR B C 1
ATOM 1378 O O . THR B 1 27 ? -10.703 -17.234 -7.875 1 98.5 27 THR B O 1
ATOM 1381 N N . GLY B 1 28 ? -10.805 -15.867 -6.102 1 98.5 28 GLY B N 1
ATOM 1382 C CA . GLY B 1 28 ? -9.695 -16.547 -5.449 1 98.5 28 GLY B CA 1
ATOM 1383 C C . GLY B 1 28 ? -9.195 -15.828 -4.215 1 98.5 28 GLY B C 1
ATOM 1384 O O . GLY B 1 28 ? -9.82 -14.875 -3.75 1 98.5 28 GLY B O 1
ATOM 1385 N N . THR B 1 29 ? -8.148 -16.406 -3.707 1 98.38 29 THR B N 1
ATOM 1386 C CA . THR B 1 29 ? -7.48 -15.812 -2.551 1 98.38 29 THR B CA 1
ATOM 1387 C C . THR B 1 29 ? -5.965 -15.953 -2.668 1 98.38 29 THR B C 1
ATOM 1389 O O . THR B 1 29 ? -5.469 -16.984 -3.131 1 98.38 29 THR B O 1
ATOM 1392 N N . ALA B 1 30 ? -5.301 -14.953 -2.334 1 98.56 30 ALA B N 1
ATOM 1393 C CA . ALA B 1 30 ? -3.865 -15 -2.062 1 98.56 30 ALA B CA 1
ATOM 1394 C C . ALA B 1 30 ? -3.578 -14.742 -0.586 1 98.56 30 ALA B C 1
ATOM 1396 O O . ALA B 1 30 ? -4.02 -13.734 -0.028 1 98.56 30 ALA B O 1
ATOM 1397 N N . TYR B 1 31 ? -2.848 -15.633 -0.008 1 97.75 31 TYR B N 1
ATOM 1398 C CA . TYR B 1 31 ? -2.535 -15.539 1.414 1 97.75 31 TYR B CA 1
ATOM 1399 C C . TYR B 1 31 ? -1.031 -15.617 1.648 1 97.75 31 TYR B C 1
ATOM 1401 O O . TYR B 1 31 ? -0.344 -16.438 1.039 1 97.75 31 TYR B O 1
ATOM 1409 N N . PHE B 1 32 ? -0.541 -14.75 2.51 1 97.06 32 PHE B N 1
ATOM 1410 C CA . PHE B 1 32 ? 0.865 -14.672 2.889 1 97.06 32 PHE B CA 1
ATOM 1411 C C . PHE B 1 32 ? 1.018 -14.688 4.406 1 97.06 32 PHE B C 1
ATOM 1413 O O . PHE B 1 32 ? 0.305 -13.977 5.113 1 97.06 32 PHE B O 1
ATOM 1420 N N . ARG B 1 33 ? 1.979 -15.469 4.867 1 95.06 33 ARG B N 1
ATOM 1421 C CA . ARG B 1 33 ? 2.229 -15.531 6.301 1 95.06 33 ARG B CA 1
ATOM 1422 C C . ARG B 1 33 ? 3.719 -15.672 6.594 1 95.06 33 ARG B C 1
ATOM 1424 O O . ARG B 1 33 ? 4.414 -16.453 5.938 1 95.06 33 ARG B O 1
ATOM 1431 N N . ASN B 1 34 ? 4.145 -14.938 7.574 1 93.06 34 ASN B N 1
ATOM 1432 C CA . ASN B 1 34 ? 5.539 -15.039 7.988 1 93.06 34 ASN B CA 1
ATOM 1433 C C . ASN B 1 34 ? 5.832 -16.406 8.617 1 93.06 34 ASN B C 1
ATOM 1435 O O . ASN B 1 34 ? 5.035 -16.906 9.414 1 93.06 34 ASN B O 1
ATOM 1439 N N . THR B 1 35 ? 6.906 -16.969 8.172 1 93.5 35 THR B N 1
ATOM 1440 C CA . THR B 1 35 ? 7.5 -18.156 8.781 1 93.5 35 THR B CA 1
ATOM 1441 C C . THR B 1 35 ? 9 -17.953 8.984 1 93.5 35 THR B C 1
ATOM 1443 O O . THR B 1 35 ? 9.594 -17.016 8.438 1 93.5 35 THR B O 1
ATOM 1446 N N . PRO B 1 36 ? 9.625 -18.734 9.805 1 90.88 36 PRO B N 1
ATOM 1447 C CA . PRO B 1 36 ? 11.07 -18.594 10 1 90.88 36 PRO B CA 1
ATOM 1448 C C . PRO B 1 36 ? 11.852 -18.672 8.688 1 90.88 36 PRO B C 1
ATOM 1450 O O . PRO B 1 36 ? 12.898 -18.031 8.555 1 90.88 36 PRO B O 1
ATOM 1453 N N . GLY B 1 37 ? 11.352 -19.312 7.711 1 94 37 GLY B N 1
ATOM 1454 C CA . GLY B 1 37 ? 12.078 -19.5 6.465 1 94 37 GLY B CA 1
ATOM 1455 C C . GLY B 1 37 ? 11.703 -18.484 5.402 1 94 37 GLY B C 1
ATOM 1456 O O . GLY B 1 37 ? 12.242 -18.5 4.297 1 94 37 GLY B O 1
ATOM 1457 N N . GLY B 1 38 ? 10.805 -17.641 5.707 1 95.75 38 GLY B N 1
ATOM 1458 C CA . GLY B 1 38 ? 10.273 -16.688 4.742 1 95.75 38 GLY B CA 1
ATOM 1459 C C . GLY B 1 38 ? 8.758 -16.578 4.785 1 95.75 38 GLY B C 1
ATOM 1460 O O . GLY B 1 38 ? 8.125 -17.016 5.75 1 95.75 38 GLY B O 1
ATOM 1461 N N . ALA B 1 39 ? 8.211 -15.969 3.803 1 96.81 39 ALA B N 1
ATOM 1462 C CA . ALA B 1 39 ? 6.762 -15.836 3.725 1 96.81 39 ALA B CA 1
ATOM 1463 C C . ALA B 1 39 ? 6.133 -17.047 3.055 1 96.81 39 ALA B C 1
ATOM 1465 O O . ALA B 1 39 ? 6.426 -17.344 1.895 1 96.81 39 ALA B O 1
ATOM 1466 N N . ALA B 1 40 ? 5.297 -17.734 3.807 1 97.69 40 ALA B N 1
ATOM 1467 C CA . ALA B 1 40 ? 4.488 -18.766 3.172 1 97.69 40 ALA B CA 1
ATOM 1468 C C . ALA B 1 40 ? 3.432 -18.156 2.254 1 97.69 40 ALA B C 1
ATOM 1470 O O . ALA B 1 40 ? 2.664 -17.297 2.672 1 97.69 40 ALA B O 1
ATOM 1471 N N . VAL B 1 41 ? 3.424 -18.625 0.987 1 98.38 41 VAL B N 1
ATOM 1472 C CA . VAL B 1 41 ? 2.498 -18.125 -0.028 1 98.38 41 VAL B CA 1
ATOM 1473 C C . VAL B 1 41 ? 1.492 -19.219 -0.384 1 98.38 41 VAL B C 1
ATOM 1475 O O . VAL B 1 41 ? 1.874 -20.359 -0.639 1 98.38 41 VAL B O 1
ATOM 1478 N N . ASN B 1 42 ? 0.248 -18.891 -0.309 1 98.44 42 ASN B N 1
ATOM 1479 C CA . ASN B 1 42 ? -0.845 -19.75 -0.746 1 98.44 42 ASN B CA 1
ATOM 1480 C C . ASN B 1 42 ? -1.826 -19 -1.642 1 98.44 42 ASN B C 1
ATOM 1482 O O . ASN B 1 42 ? -2.52 -18.078 -1.185 1 98.44 42 ASN B O 1
ATOM 1486 N N . VAL B 1 43 ? -1.865 -19.406 -2.938 1 98.69 43 VAL B N 1
ATOM 1487 C CA . VAL B 1 43 ? -2.762 -18.766 -3.895 1 98.69 43 VAL B CA 1
ATOM 1488 C C . VAL B 1 43 ? -3.723 -19.797 -4.473 1 98.69 43 VAL B C 1
ATOM 1490 O O . VAL B 1 43 ? -3.291 -20.828 -5.004 1 98.69 43 VAL B O 1
ATOM 1493 N N . VAL B 1 44 ? -4.98 -19.5 -4.285 1 98.44 44 VAL B N 1
ATOM 1494 C CA . VAL B 1 44 ? -6.039 -20.344 -4.836 1 98.44 44 VAL B CA 1
ATOM 1495 C C . VAL B 1 44 ? -6.934 -19.5 -5.75 1 98.44 44 VAL B C 1
ATOM 1497 O O . VAL B 1 44 ? -7.441 -18.453 -5.348 1 98.44 44 VAL B O 1
ATOM 1500 N N . VAL B 1 45 ? -7.078 -19.984 -7.004 1 98.44 45 VAL B N 1
ATOM 1501 C CA . VAL B 1 45 ? -7.902 -19.25 -7.961 1 98.44 45 VAL B CA 1
ATOM 1502 C C . VAL B 1 45 ? -8.914 -20.203 -8.602 1 98.44 45 VAL B C 1
ATOM 1504 O O . VAL B 1 45 ? -8.578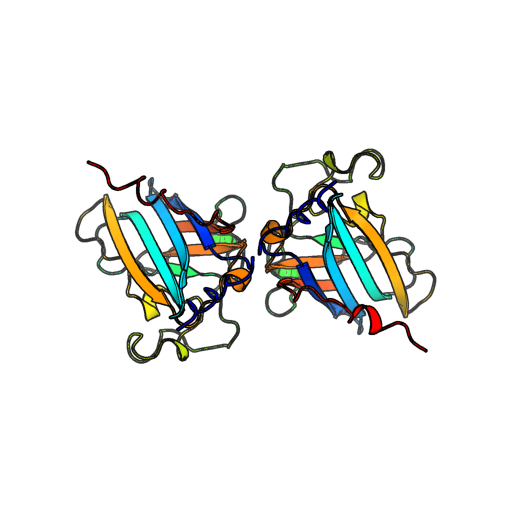 -21.312 -8.992 1 98.44 45 VAL B O 1
ATOM 1507 N N . ASN B 1 46 ? -10.078 -19.719 -8.664 1 98 46 ASN B N 1
ATOM 1508 C CA . ASN B 1 46 ? -11.188 -20.469 -9.266 1 98 46 ASN B CA 1
ATOM 1509 C C . ASN B 1 46 ? -11.633 -19.828 -10.578 1 98 46 ASN B C 1
ATOM 1511 O O . ASN B 1 46 ? -11.664 -18.609 -10.711 1 98 46 ASN B O 1
ATOM 1515 N N . GLY B 1 47 ? -11.93 -20.734 -11.523 1 97.5 47 GLY B N 1
ATOM 1516 C CA . GLY B 1 47 ? -12.602 -20.25 -12.719 1 97.5 47 GLY B CA 1
ATOM 1517 C C . GLY B 1 47 ? -11.648 -19.984 -13.867 1 97.5 47 GLY B C 1
ATOM 1518 O O . GLY B 1 47 ? -12.031 -19.375 -14.867 1 97.5 47 GLY B O 1
ATOM 1519 N N . LEU B 1 48 ? -10.492 -20.453 -13.789 1 97.44 48 LEU B N 1
ATOM 1520 C CA . LEU B 1 48 ? -9.516 -20.188 -14.836 1 97.44 48 LEU B CA 1
ATOM 1521 C C . LEU B 1 48 ? -9.797 -21.031 -16.078 1 97.44 48 LEU B C 1
ATOM 1523 O O . LEU B 1 48 ? -10.188 -22.203 -15.969 1 97.44 48 LEU B O 1
ATOM 1527 N N . ALA B 1 49 ? -9.641 -20.406 -17.219 1 96 49 ALA B N 1
ATOM 1528 C CA . ALA B 1 49 ? -9.68 -21.141 -18.469 1 96 49 ALA B CA 1
ATOM 1529 C C . ALA B 1 49 ? -8.492 -22.094 -18.594 1 96 49 ALA B C 1
ATOM 1531 O O . ALA B 1 49 ? -7.449 -21.875 -17.969 1 96 49 ALA B O 1
ATOM 1532 N N . ARG B 1 50 ? -8.719 -23.062 -19.328 1 94.06 50 ARG B N 1
ATOM 1533 C CA . ARG B 1 50 ? -7.645 -24.031 -19.547 1 94.06 50 ARG B CA 1
ATOM 1534 C C . ARG B 1 50 ? -6.445 -23.375 -20.219 1 94.06 50 ARG B C 1
ATOM 1536 O O . ARG B 1 50 ? -6.523 -22.953 -21.375 1 94.06 50 ARG B O 1
ATOM 1543 N N . GLN B 1 51 ? -5.488 -23.156 -19.453 1 92.31 51 GLN B N 1
ATOM 1544 C CA . GLN B 1 51 ? -4.18 -22.672 -19.875 1 92.31 51 GLN B CA 1
ATOM 1545 C C . GLN B 1 51 ? -3.07 -23.234 -19 1 92.31 51 GLN B C 1
ATOM 1547 O O . GLN B 1 51 ? -3.268 -23.438 -17.797 1 92.31 51 GLN B O 1
ATOM 1552 N N . GLU B 1 52 ? -1.965 -23.469 -19.609 1 84.31 52 GLU B N 1
ATOM 1553 C CA . GLU B 1 52 ? -0.84 -24.062 -18.891 1 84.31 52 GLU B CA 1
ATOM 1554 C C . GLU B 1 52 ? -0.099 -23.016 -18.062 1 84.31 52 GLU B C 1
ATOM 1556 O O . GLU B 1 52 ? 0.696 -23.344 -17.188 1 84.31 52 GLU B O 1
ATOM 1561 N N . ASN B 1 53 ? -0.428 -21.797 -18.328 1 92.12 53 ASN B N 1
ATOM 1562 C CA . ASN B 1 53 ? 0.372 -20.766 -17.703 1 92.12 53 ASN B CA 1
ATOM 1563 C C . ASN B 1 53 ? -0.465 -19.516 -17.391 1 92.12 53 ASN B C 1
ATOM 1565 O O . ASN B 1 53 ? -0.708 -18.688 -18.281 1 92.12 53 ASN B O 1
ATOM 1569 N N . HIS B 1 54 ? -0.906 -19.391 -16.203 1 97.62 54 HIS B N 1
ATOM 1570 C CA . HIS B 1 54 ? -1.425 -18.141 -15.672 1 97.62 54 HIS B CA 1
ATOM 1571 C C . HIS B 1 54 ? -0.445 -17.516 -14.68 1 97.62 54 HIS B C 1
ATOM 1573 O O . HIS B 1 54 ? -0.451 -17.859 -13.5 1 97.62 54 HIS B O 1
ATOM 1579 N N . PRO B 1 55 ? 0.396 -16.609 -15.18 1 98.06 55 PRO B N 1
ATOM 1580 C CA . PRO B 1 55 ? 1.291 -15.953 -14.227 1 98.06 55 PRO B CA 1
ATOM 1581 C C . PRO B 1 55 ? 0.547 -15.047 -13.242 1 98.06 55 PRO B C 1
ATOM 1583 O O . PRO B 1 55 ? -0.556 -14.578 -13.539 1 98.06 55 PRO B O 1
ATOM 1586 N N . PHE B 1 56 ? 1.099 -14.875 -12.133 1 98.75 56 PHE B N 1
ATOM 1587 C CA . PHE B 1 56 ? 0.553 -13.945 -11.148 1 98.75 56 PHE B CA 1
ATOM 1588 C C . PHE B 1 56 ? 1.672 -13.219 -10.406 1 98.75 56 PHE B C 1
ATOM 1590 O O . PHE B 1 56 ? 2.756 -13.773 -10.219 1 98.75 56 PHE B O 1
ATOM 1597 N N . HIS B 1 57 ? 1.464 -12 -10.039 1 98.88 57 HIS B N 1
ATOM 1598 C CA . HIS B 1 57 ? 2.488 -11.102 -9.508 1 98.88 57 HIS B CA 1
ATOM 1599 C C . HIS B 1 57 ? 1.912 -10.172 -8.453 1 98.88 57 HIS B C 1
ATOM 1601 O O . HIS B 1 57 ? 0.698 -9.961 -8.391 1 98.88 57 HIS B O 1
ATOM 1607 N N . ILE B 1 58 ? 2.748 -9.75 -7.602 1 98.75 58 ILE B N 1
ATOM 1608 C CA . ILE B 1 58 ? 2.457 -8.531 -6.848 1 98.75 58 ILE B CA 1
ATOM 1609 C C . ILE B 1 58 ? 2.863 -7.312 -7.668 1 98.75 58 ILE B C 1
ATOM 1611 O O . ILE B 1 58 ? 3.996 -7.23 -8.156 1 98.75 58 ILE B O 1
ATOM 1615 N N . HIS B 1 59 ? 1.956 -6.434 -7.879 1 98.38 59 HIS B N 1
ATOM 1616 C CA . HIS B 1 59 ? 2.217 -5.184 -8.586 1 98.38 59 HIS B CA 1
ATOM 1617 C C . HIS B 1 59 ? 2.461 -4.039 -7.609 1 98.38 59 HIS B C 1
ATOM 1619 O O . HIS B 1 59 ? 2.312 -4.211 -6.398 1 98.38 59 HIS B O 1
ATOM 1625 N N . ALA B 1 60 ? 2.893 -2.91 -8.156 1 96.25 60 ALA B N 1
ATOM 1626 C CA . ALA B 1 60 ? 3.479 -1.838 -7.352 1 96.25 60 ALA B CA 1
ATOM 1627 C C . ALA B 1 60 ? 2.398 -1.057 -6.609 1 96.25 60 ALA B C 1
ATOM 1629 O O . ALA B 1 60 ? 2.645 -0.523 -5.523 1 96.25 60 ALA B O 1
ATOM 1630 N N . SER B 1 61 ? 1.185 -1.021 -7.199 1 95.25 61 SER B N 1
ATOM 1631 C CA . SER B 1 61 ? 0.137 -0.171 -6.645 1 95.25 61 SER B CA 1
ATOM 1632 C C . SER B 1 61 ? -1.111 -0.98 -6.309 1 95.25 61 SER B C 1
ATOM 1634 O O . SER B 1 61 ? -1.196 -2.166 -6.637 1 95.25 61 SER B O 1
ATOM 1636 N N . ALA B 1 62 ? -2.061 -0.342 -5.625 1 96 62 ALA B N 1
ATOM 1637 C CA . ALA B 1 62 ? -3.301 -0.972 -5.184 1 96 62 ALA B CA 1
ATOM 1638 C C . ALA B 1 62 ? -4.242 -1.224 -6.359 1 96 62 ALA B C 1
ATOM 1640 O O . ALA B 1 62 ? -4.176 -0.525 -7.371 1 96 62 ALA B O 1
ATOM 1641 N N . ALA B 1 63 ? -5.004 -2.289 -6.223 1 96.06 63 ALA B N 1
ATOM 1642 C CA . ALA B 1 63 ? -6.164 -2.471 -7.09 1 96.06 63 ALA B CA 1
ATOM 1643 C C . ALA B 1 63 ? -7.332 -1.596 -6.641 1 96.06 63 ALA B C 1
ATOM 1645 O O . ALA B 1 63 ? -8.211 -2.051 -5.902 1 96.06 63 ALA B O 1
ATOM 1646 N N . ILE B 1 64 ? -7.395 -0.399 -7.152 1 90.5 64 ILE B N 1
ATOM 1647 C CA . ILE B 1 64 ? -8.406 0.553 -6.715 1 90.5 64 ILE B CA 1
ATOM 1648 C C . ILE B 1 64 ? -9.773 0.15 -7.277 1 90.5 64 ILE B C 1
ATOM 1650 O O . ILE B 1 64 ? -9.938 0.047 -8.492 1 90.5 64 ILE B O 1
ATOM 1654 N N . ASN B 1 65 ? -10.711 -0.062 -6.395 1 87.88 65 ASN B N 1
ATOM 1655 C CA . ASN B 1 65 ? -12.047 -0.493 -6.777 1 87.88 65 ASN B CA 1
ATOM 1656 C C . ASN B 1 65 ? -12.008 -1.732 -7.668 1 87.88 65 ASN B C 1
ATOM 1658 O O . ASN B 1 65 ? -12.703 -1.795 -8.688 1 87.88 65 ASN B O 1
ATOM 1662 N N . ASN B 1 66 ? -11.078 -2.602 -7.426 1 88.88 66 ASN B N 1
ATOM 1663 C CA . ASN B 1 66 ? -10.906 -3.873 -8.117 1 88.88 66 ASN B CA 1
ATOM 1664 C C . ASN B 1 66 ? -10.562 -3.664 -9.594 1 88.88 66 ASN B C 1
ATOM 1666 O O . ASN B 1 66 ? -10.914 -4.484 -10.438 1 88.88 66 ASN B O 1
ATOM 1670 N N . ASN B 1 67 ? -9.992 -2.535 -9.883 1 94.94 67 ASN B N 1
ATOM 1671 C CA . ASN B 1 67 ? -9.438 -2.266 -11.203 1 94.94 67 ASN B CA 1
ATOM 1672 C C . ASN B 1 67 ? -7.977 -2.701 -11.289 1 94.94 67 ASN B C 1
ATOM 1674 O O . ASN B 1 67 ? -7.102 -2.088 -10.68 1 94.94 67 ASN B O 1
ATOM 1678 N N . CYS B 1 68 ? -7.746 -3.699 -12.195 1 97.69 68 CYS B N 1
ATOM 1679 C CA . CYS B 1 68 ? -6.402 -4.27 -12.258 1 97.69 68 CYS B CA 1
ATOM 1680 C C . CYS B 1 68 ? -5.445 -3.32 -12.969 1 97.69 68 CYS B C 1
ATOM 1682 O O . CYS B 1 68 ? -4.23 -3.41 -12.789 1 97.69 68 CYS B O 1
ATOM 1684 N N . ALA B 1 69 ? -5.961 -2.412 -13.719 1 95.69 69 ALA B N 1
ATOM 1685 C CA . ALA B 1 69 ? -5.113 -1.455 -14.43 1 95.69 69 ALA B CA 1
ATOM 1686 C C . ALA B 1 69 ? -4.449 -0.483 -13.461 1 95.69 69 ALA B C 1
ATOM 1688 O O . ALA B 1 69 ? -3.355 0.019 -13.727 1 95.69 69 ALA B O 1
ATOM 1689 N N . SER B 1 70 ? -5.031 -0.285 -12.367 1 93.62 70 SER B N 1
ATOM 1690 C CA . SER B 1 70 ? -4.523 0.7 -11.414 1 93.62 70 SER B CA 1
ATOM 1691 C C . SER B 1 70 ? -3.295 0.174 -10.68 1 93.62 70 SER B C 1
ATOM 1693 O O . SER B 1 70 ? -2.592 0.937 -10.008 1 93.62 70 SER B O 1
ATOM 1695 N N . THR B 1 71 ? -2.959 -1.11 -10.844 1 96.44 71 THR B N 1
ATOM 1696 C CA . THR B 1 71 ? -1.925 -1.737 -10.031 1 96.44 71 THR B CA 1
ATOM 1697 C C . THR B 1 71 ? -0.536 -1.404 -10.57 1 96.44 71 THR B C 1
ATOM 1699 O O . THR B 1 71 ? 0.47 -1.649 -9.898 1 96.44 71 THR B O 1
ATOM 1702 N N . GLY B 1 72 ? -0.439 -0.881 -11.781 1 94.56 72 GLY B N 1
ATOM 1703 C CA . GLY B 1 72 ? 0.858 -0.576 -12.359 1 94.56 72 GLY B CA 1
ATOM 1704 C C . GLY B 1 72 ? 1.66 -1.814 -12.711 1 94.56 72 GLY B C 1
ATOM 1705 O O . GLY B 1 72 ? 1.091 -2.844 -13.086 1 94.56 72 GLY B O 1
ATOM 1706 N N . GLY B 1 73 ? 3.021 -1.657 -12.758 1 96.06 73 GLY B N 1
ATOM 1707 C CA . GLY B 1 73 ? 3.914 -2.756 -13.086 1 96.06 73 GLY B CA 1
ATOM 1708 C C . GLY B 1 73 ? 4.254 -3.631 -11.898 1 96.06 73 GLY B C 1
ATOM 1709 O O . GLY B 1 73 ? 3.707 -3.443 -10.805 1 96.06 73 GLY B O 1
ATOM 1710 N N . HIS B 1 74 ? 5.133 -4.57 -12.102 1 97.94 74 HIS B N 1
ATOM 1711 C CA . HIS B 1 74 ? 5.547 -5.492 -11.047 1 97.94 74 HIS B CA 1
ATOM 1712 C C . HIS B 1 74 ? 6.211 -4.746 -9.898 1 97.94 74 HIS B C 1
ATOM 1714 O O . HIS B 1 74 ? 6.969 -3.797 -10.117 1 97.94 74 HIS B O 1
ATOM 1720 N N . PHE B 1 75 ? 5.91 -5.172 -8.695 1 97.56 75 PHE B N 1
ATOM 1721 C CA . PHE B 1 75 ? 6.688 -4.738 -7.543 1 97.56 75 PHE B CA 1
ATOM 1722 C C . PHE B 1 75 ? 8.141 -5.188 -7.668 1 97.56 75 PHE B C 1
ATOM 1724 O O . PHE B 1 75 ? 8.43 -6.387 -7.656 1 97.56 75 PHE B O 1
ATOM 1731 N N . ASN B 1 76 ? 9.055 -4.16 -7.82 1 96.94 76 ASN B N 1
ATOM 1732 C CA . ASN B 1 76 ? 10.461 -4.457 -8.07 1 96.94 76 ASN B CA 1
ATOM 1733 C C . ASN B 1 76 ? 11.375 -3.408 -7.445 1 96.94 76 ASN B C 1
ATOM 1735 O O . ASN B 1 76 ? 12.039 -2.648 -8.156 1 96.94 76 ASN B O 1
ATOM 1739 N N . PRO B 1 77 ? 11.469 -3.51 -6.117 1 92.88 77 PRO B N 1
ATOM 1740 C CA . PRO B 1 77 ? 12.258 -2.477 -5.441 1 92.88 77 PRO B CA 1
ATOM 1741 C C . PRO B 1 77 ? 13.75 -2.588 -5.738 1 92.88 77 PRO B C 1
ATOM 1743 O O . PRO B 1 77 ? 14.492 -1.611 -5.586 1 92.88 77 PRO B O 1
ATOM 1746 N N . THR B 1 78 ? 14.227 -3.746 -6.152 1 92.69 78 THR B N 1
ATOM 1747 C CA . THR B 1 78 ? 15.656 -3.965 -6.344 1 92.69 78 THR B CA 1
ATOM 1748 C C . THR B 1 78 ? 16.016 -3.873 -7.82 1 92.69 78 THR B C 1
ATOM 1750 O O . THR B 1 78 ? 17.188 -4.074 -8.195 1 92.69 78 THR B O 1
ATOM 1753 N N . ARG B 1 79 ? 15.016 -3.6 -8.672 1 93.94 79 ARG B N 1
ATOM 1754 C CA . ARG B 1 79 ? 15.227 -3.496 -10.109 1 93.94 79 ARG B CA 1
ATOM 1755 C C . ARG B 1 79 ? 15.812 -4.789 -10.672 1 93.94 79 ARG B C 1
ATOM 1757 O O . ARG B 1 79 ? 16.75 -4.758 -11.469 1 93.94 79 ARG B O 1
ATOM 1764 N N . ALA B 1 80 ? 15.352 -5.918 -10.164 1 95.81 80 ALA B N 1
ATOM 1765 C CA . ALA B 1 80 ? 15.758 -7.242 -10.633 1 95.81 80 ALA B CA 1
ATOM 1766 C C . ALA B 1 80 ? 15.203 -7.523 -12.023 1 95.81 80 ALA B C 1
ATOM 1768 O O . ALA B 1 80 ? 14.242 -6.879 -12.461 1 95.81 80 ALA B O 1
ATOM 1769 N N . PRO B 1 81 ? 15.789 -8.477 -12.711 1 93.88 81 PRO B N 1
ATOM 1770 C CA . PRO B 1 81 ? 15.352 -8.773 -14.078 1 93.88 81 PRO B CA 1
ATOM 1771 C C . PRO B 1 81 ? 14.039 -9.562 -14.117 1 93.88 81 PRO B C 1
ATOM 1773 O O . PRO B 1 81 ? 13.703 -10.25 -13.156 1 93.88 81 PRO B O 1
ATOM 1776 N N . PHE B 1 82 ? 13.359 -9.43 -15.25 1 93.81 82 PHE B N 1
ATOM 1777 C CA . PHE B 1 82 ? 12.18 -10.219 -15.586 1 93.81 82 PHE B CA 1
ATOM 1778 C C . PHE B 1 82 ? 12.32 -10.852 -16.969 1 93.81 82 PHE B C 1
ATOM 1780 O O . PHE B 1 82 ? 12.758 -10.195 -17.906 1 93.81 82 PHE B O 1
ATOM 1787 N N . PRO B 1 83 ? 12.062 -12.117 -17.312 1 93.44 83 PRO B N 1
ATOM 1788 C CA . PRO B 1 83 ? 11.57 -13.062 -16.312 1 93.44 83 PRO B CA 1
ATOM 1789 C C . PRO B 1 83 ? 12.656 -13.492 -15.32 1 93.44 83 PRO B C 1
ATOM 1791 O O . PRO B 1 83 ? 13.836 -13.203 -15.531 1 93.44 83 PRO B O 1
ATOM 1794 N N . CYS B 1 84 ? 12.148 -14.117 -14.188 1 94.69 84 CYS B N 1
ATOM 1795 C CA . CYS B 1 84 ? 13.039 -14.633 -13.148 1 94.69 84 CYS B CA 1
ATOM 1796 C C . CYS B 1 84 ? 14.102 -15.547 -13.75 1 94.69 84 CYS B C 1
ATOM 1798 O O . CYS B 1 84 ? 13.781 -16.5 -14.453 1 94.69 84 CYS B O 1
ATOM 1800 N N . PRO B 1 85 ? 15.344 -15.203 -13.43 1 91.94 85 PRO B N 1
ATOM 1801 C CA . PRO B 1 85 ? 16.391 -16.062 -13.977 1 91.94 85 PRO B CA 1
ATOM 1802 C C . PRO B 1 85 ? 16.391 -17.469 -13.367 1 91.94 85 PRO B C 1
ATOM 1804 O O . PRO B 1 85 ? 16.062 -17.625 -12.195 1 91.94 85 PRO B O 1
ATOM 1807 N N . GLY B 1 86 ? 16.844 -18.453 -14.133 1 85.38 86 GLY B N 1
ATOM 1808 C CA . GLY B 1 86 ? 17.047 -19.812 -13.648 1 85.38 86 GLY B CA 1
ATOM 1809 C C . GLY B 1 86 ? 15.75 -20.484 -13.219 1 85.38 86 GLY B C 1
ATOM 1810 O O . GLY B 1 86 ? 15.766 -21.359 -12.359 1 85.38 86 GLY B O 1
ATOM 1811 N N . SER B 1 87 ? 14.672 -20.109 -13.648 1 80.81 87 SER B N 1
ATOM 1812 C CA . SER B 1 87 ? 13.359 -20.688 -13.383 1 80.81 87 SER B CA 1
ATOM 1813 C C . SER B 1 87 ? 13.039 -20.688 -11.891 1 80.81 87 SER B C 1
ATOM 1815 O O . SER B 1 87 ? 12.539 -21.672 -11.359 1 80.81 87 SER B O 1
ATOM 1817 N N . GLY B 1 88 ? 13.484 -19.672 -11.195 1 80.94 88 GLY B N 1
ATOM 1818 C CA . GLY B 1 88 ? 13.102 -19.5 -9.805 1 80.94 88 GLY B CA 1
ATOM 1819 C C . GLY B 1 88 ? 14.023 -20.203 -8.836 1 80.94 88 GLY B C 1
ATOM 1820 O O . GLY B 1 88 ? 13.781 -20.188 -7.625 1 80.94 88 GLY B O 1
ATOM 1821 N N . SER B 1 89 ? 15.133 -20.875 -9.258 1 87.38 89 SER B N 1
ATOM 1822 C CA . SER B 1 89 ? 16.047 -21.594 -8.375 1 87.38 89 SER B CA 1
ATOM 1823 C C . SER B 1 89 ? 16.719 -20.641 -7.398 1 87.38 89 SER B C 1
ATOM 1825 O O . SER B 1 89 ? 17.078 -21.031 -6.285 1 87.38 89 SER B O 1
ATOM 1827 N N . ASN B 1 90 ? 16.875 -19.422 -7.859 1 94.25 90 ASN B N 1
ATOM 1828 C CA . ASN B 1 90 ? 17.391 -18.359 -7.012 1 94.25 90 ASN B CA 1
ATOM 1829 C C . ASN B 1 90 ? 16.375 -17.219 -6.871 1 94.25 90 ASN B C 1
ATOM 1831 O O . ASN B 1 90 ? 16.391 -16.281 -7.66 1 94.25 90 ASN B O 1
ATOM 1835 N N . GLN B 1 91 ? 15.578 -17.312 -5.859 1 96.44 91 GLN B N 1
ATOM 1836 C CA . GLN B 1 91 ? 14.5 -16.344 -5.68 1 96.44 91 GLN B CA 1
ATOM 1837 C C . GLN B 1 91 ? 15.047 -14.93 -5.539 1 96.44 91 GLN B C 1
ATOM 1839 O O . GLN B 1 91 ? 14.398 -13.969 -5.953 1 96.44 91 GLN B O 1
ATOM 1844 N N . ALA B 1 92 ? 16.234 -14.805 -5.008 1 95.19 92 ALA B N 1
ATOM 1845 C CA . ALA B 1 92 ? 16.812 -13.492 -4.738 1 95.19 92 ALA B CA 1
ATOM 1846 C C . ALA B 1 92 ? 17.141 -12.758 -6.039 1 95.19 92 ALA B C 1
ATOM 1848 O O . ALA B 1 92 ? 17.312 -11.539 -6.043 1 95.19 92 ALA B O 1
ATOM 1849 N N . ALA B 1 93 ? 17.203 -13.492 -7.113 1 96.19 93 ALA B N 1
ATOM 1850 C CA . ALA B 1 93 ? 17.516 -12.906 -8.414 1 96.19 93 ALA B CA 1
ATOM 1851 C C . ALA B 1 93 ? 16.234 -12.469 -9.141 1 96.19 93 ALA B C 1
ATOM 1853 O O . ALA B 1 93 ? 16.312 -11.82 -10.188 1 96.19 93 ALA B O 1
ATOM 1854 N N . CYS B 1 94 ? 15.102 -12.773 -8.625 1 97.31 94 CYS B N 1
ATOM 1855 C CA . CYS B 1 94 ? 13.812 -12.453 -9.227 1 97.31 94 CYS B CA 1
ATOM 1856 C C . CYS B 1 94 ? 13.289 -11.109 -8.727 1 97.31 94 CYS B C 1
ATOM 1858 O O . CYS B 1 94 ? 13.672 -10.664 -7.641 1 97.31 94 CYS B O 1
ATOM 1860 N N . GLU B 1 95 ? 12.398 -10.422 -9.617 1 97.56 95 GLU B N 1
ATOM 1861 C CA . GLU B 1 95 ? 11.602 -9.352 -9.031 1 97.56 95 GLU B CA 1
ATOM 1862 C C . GLU B 1 95 ? 10.891 -9.82 -7.766 1 97.56 95 GLU B C 1
ATOM 1864 O O . GLU B 1 95 ? 10.375 -10.938 -7.715 1 97.56 95 GLU B O 1
ATOM 1869 N N . ALA B 1 96 ? 10.898 -8.953 -6.723 1 97.38 96 ALA B N 1
ATOM 1870 C CA . ALA B 1 96 ? 10.211 -9.297 -5.48 1 97.38 96 ALA B CA 1
ATOM 1871 C C . ALA B 1 96 ? 8.766 -9.711 -5.75 1 97.38 96 ALA B C 1
ATOM 1873 O O . ALA B 1 96 ? 8.258 -10.648 -5.137 1 97.38 96 ALA B O 1
ATOM 1874 N N . GLY B 1 97 ? 8.133 -9.07 -6.695 1 98.44 97 GLY B N 1
ATOM 1875 C CA . GLY B 1 97 ? 6.723 -9.297 -6.969 1 98.44 97 GLY B CA 1
ATOM 1876 C C . GLY B 1 97 ? 6.484 -10.43 -7.957 1 98.44 97 GLY B C 1
ATOM 1877 O O . GLY B 1 97 ? 5.336 -10.773 -8.242 1 98.44 97 GLY B O 1
ATOM 1878 N N . ASP B 1 98 ? 7.535 -11.023 -8.531 1 98.31 98 ASP B N 1
ATOM 1879 C CA . ASP B 1 98 ? 7.371 -12.109 -9.492 1 98.31 98 ASP B CA 1
ATOM 1880 C C . ASP B 1 98 ? 7.078 -13.43 -8.781 1 98.31 98 ASP B C 1
ATOM 1882 O O . ASP B 1 98 ? 7.902 -14.344 -8.797 1 98.31 98 ASP B O 1
ATOM 1886 N N . LEU B 1 99 ? 5.891 -13.57 -8.344 1 98.38 99 LEU B N 1
ATOM 1887 C CA . LEU B 1 99 ? 5.504 -14.75 -7.574 1 98.38 99 LEU B CA 1
ATOM 1888 C C . LEU B 1 99 ? 5.578 -16 -8.43 1 98.38 99 LEU B C 1
ATOM 1890 O O . LEU B 1 99 ? 6.125 -17.031 -8 1 98.38 99 LEU B O 1
ATOM 1894 N N . SER B 1 100 ? 5.004 -15.961 -9.594 1 97.31 100 SER B N 1
ATOM 1895 C CA . SER B 1 100 ? 4.984 -17.125 -10.469 1 97.31 100 SER B CA 1
ATOM 1896 C C . SER B 1 100 ? 6.395 -17.516 -10.906 1 97.31 100 SER B C 1
ATOM 1898 O O . SER B 1 100 ? 6.68 -18.688 -11.133 1 97.31 100 SER B O 1
ATOM 1900 N N . GLY B 1 101 ? 7.27 -16.516 -11.062 1 96.94 101 GLY B N 1
ATOM 1901 C CA . GLY B 1 101 ? 8.656 -16.828 -11.367 1 96.94 101 GLY B CA 1
ATOM 1902 C C . GLY B 1 101 ? 9.344 -17.625 -10.273 1 96.94 101 GLY B C 1
ATOM 1903 O O . GLY B 1 101 ? 10.234 -18.422 -10.555 1 96.94 101 GLY B O 1
ATOM 1904 N N . LYS B 1 102 ? 8.914 -17.391 -9.094 1 97.38 102 LYS B N 1
ATOM 1905 C CA . LYS B 1 102 ? 9.547 -18.031 -7.945 1 97.38 102 LYS B CA 1
ATOM 1906 C C . LYS B 1 102 ? 8.844 -19.328 -7.586 1 97.38 102 LYS B C 1
ATOM 1908 O O . LYS B 1 102 ? 9.492 -20.328 -7.242 1 97.38 102 LYS B O 1
ATOM 1913 N N . GLY B 1 103 ? 7.535 -19.375 -7.621 1 96.81 103 GLY B N 1
ATOM 1914 C CA . GLY B 1 103 ? 6.766 -20.5 -7.129 1 96.81 103 GLY B CA 1
ATOM 1915 C C . GLY B 1 103 ? 6.109 -21.312 -8.234 1 96.81 103 GLY B C 1
ATOM 1916 O O . GLY B 1 103 ? 5.523 -22.359 -7.98 1 96.81 103 GLY B O 1
ATOM 1917 N N . GLY B 1 104 ? 6.238 -20.797 -9.438 1 96.31 104 GLY B N 1
ATOM 1918 C CA . GLY B 1 104 ? 5.547 -21.422 -10.555 1 96.31 104 GLY B CA 1
ATOM 1919 C C . GLY B 1 104 ? 4.199 -20.781 -10.852 1 96.31 104 GLY B C 1
ATOM 1920 O O . GLY B 1 104 ? 3.594 -20.172 -9.977 1 96.31 104 GLY B O 1
ATOM 1921 N N . PRO B 1 105 ? 3.727 -20.938 -12.109 1 96.62 105 PRO B N 1
ATOM 1922 C CA . PRO B 1 105 ? 2.441 -20.359 -12.5 1 96.62 105 PRO B CA 1
ATOM 1923 C C . PRO B 1 105 ? 1.249 -21.203 -12.039 1 96.62 105 PRO B C 1
ATOM 1925 O O . PRO B 1 105 ? 1.422 -22.344 -11.609 1 96.62 105 PRO B O 1
ATOM 1928 N N . LEU B 1 106 ? 0.064 -20.547 -12.102 1 97.94 106 LEU B N 1
ATOM 1929 C CA . LEU B 1 106 ? -1.185 -21.281 -11.961 1 97.94 106 LEU B CA 1
ATOM 1930 C C . LEU B 1 106 ? -1.477 -22.094 -13.211 1 97.94 106 LEU B C 1
ATOM 1932 O O . LEU B 1 106 ? -1.548 -21.547 -14.312 1 97.94 106 LEU B O 1
ATOM 1936 N N . ARG B 1 107 ? -1.619 -23.391 -13.016 1 96.94 107 ARG B N 1
ATOM 1937 C CA . ARG B 1 107 ? -1.837 -24.297 -14.141 1 96.94 107 ARG B CA 1
ATOM 1938 C C . ARG B 1 107 ? -3.262 -24.844 -14.148 1 96.94 107 ARG B C 1
ATOM 1940 O O . ARG B 1 107 ? -3.615 -25.672 -13.32 1 96.94 107 ARG B O 1
ATOM 1947 N N . ALA B 1 108 ? -3.967 -24.297 -15.102 1 96.25 108 ALA B N 1
ATOM 1948 C CA . ALA B 1 108 ? -5.344 -24.766 -15.234 1 96.25 108 ALA B CA 1
ATOM 1949 C C . ALA B 1 108 ? -5.441 -25.906 -16.234 1 96.25 108 ALA B C 1
ATOM 1951 O O . ALA B 1 108 ? -5.293 -25.688 -17.438 1 96.25 108 ALA B O 1
ATOM 1952 N N . ARG B 1 109 ? -5.746 -27.047 -15.75 1 92.62 109 ARG B N 1
ATOM 1953 C CA . ARG B 1 109 ? -5.77 -28.25 -16.594 1 92.62 109 ARG B CA 1
ATOM 1954 C C . ARG B 1 109 ? -7.133 -28.438 -17.234 1 92.62 109 ARG B C 1
ATOM 1956 O O . ARG B 1 109 ? -7.281 -29.234 -18.172 1 92.62 109 ARG B O 1
ATOM 1963 N N . GLY B 1 110 ? -8.164 -27.828 -16.781 1 92 110 GLY B N 1
ATOM 1964 C CA . GLY B 1 110 ? -9.508 -27.828 -17.344 1 92 110 GLY B CA 1
ATOM 1965 C C . GLY B 1 110 ? -10.125 -26.438 -17.391 1 92 110 GLY B C 1
ATOM 1966 O O . GLY B 1 110 ? -9.539 -25.484 -16.891 1 92 110 GLY B O 1
ATOM 1967 N N . ASP B 1 111 ? -11.211 -26.391 -18.172 1 92.25 111 ASP B N 1
ATOM 1968 C CA . ASP B 1 111 ? -11.938 -25.125 -18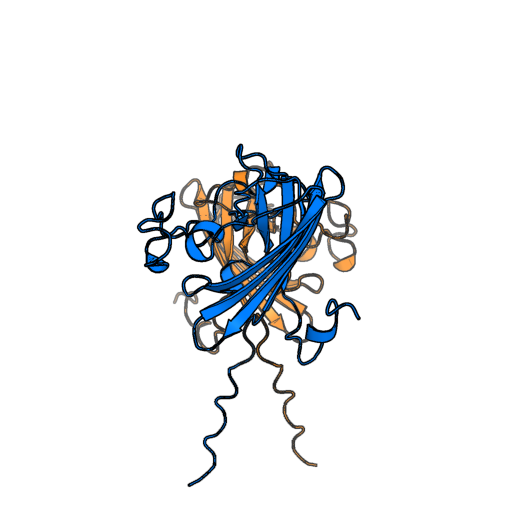.188 1 92.25 111 ASP B CA 1
ATOM 1969 C C . ASP B 1 111 ? -12.609 -24.859 -16.844 1 92.25 111 ASP B C 1
ATOM 1971 O O . ASP B 1 111 ? -13.125 -25.781 -16.203 1 92.25 111 ASP B O 1
ATOM 1975 N N . ARG B 1 112 ? -12.539 -23.547 -16.5 1 93.88 112 ARG B N 1
ATOM 1976 C CA . ARG B 1 112 ? -13.109 -23.062 -15.242 1 93.88 112 ARG B CA 1
ATOM 1977 C C . ARG B 1 112 ? -12.602 -23.891 -14.062 1 93.88 112 ARG B C 1
ATOM 1979 O O . ARG B 1 112 ? -13.391 -24.359 -13.234 1 93.88 112 ARG B O 1
ATOM 1986 N N . SER B 1 113 ? -11.305 -24.156 -14.07 1 94.19 113 SER B N 1
ATOM 1987 C CA . SER B 1 113 ? -10.688 -25.016 -13.062 1 94.19 113 SER B CA 1
ATOM 1988 C C . SER B 1 113 ? -10.266 -24.203 -11.836 1 94.19 113 SER B C 1
ATOM 1990 O O . SER B 1 113 ? -10.125 -22.984 -11.906 1 94.19 113 SER B O 1
ATOM 1992 N N . THR B 1 114 ? -10.234 -24.906 -10.734 1 96.69 114 THR B N 1
ATOM 1993 C CA . THR B 1 114 ? -9.562 -24.391 -9.547 1 96.69 114 THR B CA 1
ATOM 1994 C C . THR B 1 114 ? -8.086 -24.766 -9.539 1 96.69 114 THR B C 1
ATOM 1996 O O . THR B 1 114 ? -7.742 -25.938 -9.773 1 96.69 114 THR B O 1
ATOM 1999 N N . THR B 1 115 ? -7.242 -23.812 -9.32 1 97.56 115 THR B N 1
ATOM 2000 C CA . THR B 1 115 ? -5.801 -24.016 -9.32 1 97.56 115 THR B CA 1
ATOM 2001 C C . THR B 1 115 ? -5.172 -23.453 -8.047 1 97.56 115 THR B C 1
ATOM 2003 O O . THR B 1 115 ? -5.629 -22.438 -7.52 1 97.56 115 THR B O 1
ATOM 2006 N N . THR B 1 116 ? -4.121 -24.125 -7.59 1 97.88 116 THR B N 1
ATOM 2007 C CA . THR B 1 116 ? -3.443 -23.719 -6.371 1 97.88 116 THR B CA 1
ATOM 2008 C C . THR B 1 116 ? -1.931 -23.688 -6.57 1 97.88 116 THR B C 1
ATOM 2010 O O . THR B 1 116 ? -1.375 -24.562 -7.242 1 97.88 116 THR B O 1
ATOM 2013 N N . VAL B 1 117 ? -1.249 -22.719 -5.992 1 98.12 117 VAL B N 1
ATOM 2014 C CA . VAL B 1 117 ? 0.204 -22.656 -5.871 1 98.12 117 VAL B CA 1
ATOM 2015 C C . VAL B 1 117 ? 0.588 -22.375 -4.422 1 98.12 117 VAL B C 1
ATOM 2017 O O . VAL B 1 117 ? 0.03 -21.469 -3.787 1 98.12 117 VAL B O 1
ATOM 2020 N N . GLN B 1 118 ? 1.475 -23.203 -3.902 1 98.44 118 GLN B N 1
ATOM 2021 C CA . GLN B 1 118 ? 2.008 -23.031 -2.555 1 98.44 118 GLN B CA 1
ATOM 2022 C C . GLN B 1 118 ? 3.531 -23.125 -2.549 1 98.44 118 GLN B C 1
ATOM 2024 O O . GLN B 1 118 ? 4.105 -24.031 -3.156 1 98.44 118 GLN B O 1
ATOM 2029 N N . TYR B 1 119 ? 4.188 -22.156 -1.89 1 97.88 119 TYR B N 1
ATOM 2030 C CA . TYR B 1 119 ? 5.637 -22.188 -1.724 1 97.88 119 TYR B CA 1
ATOM 2031 C C . TYR B 1 119 ? 6.086 -21.188 -0.661 1 97.88 119 TYR B C 1
ATOM 2033 O O . TYR B 1 119 ? 5.266 -20.453 -0.107 1 97.88 119 TYR B O 1
ATOM 2041 N N . VAL B 1 120 ? 7.359 -21.234 -0.292 1 97.88 120 VAL B N 1
ATOM 2042 C CA . VAL B 1 120 ? 7.938 -20.25 0.626 1 97.88 120 VAL B CA 1
ATOM 2043 C C . VAL B 1 120 ? 8.75 -19.219 -0.156 1 97.88 120 VAL B C 1
ATOM 2045 O O . VAL B 1 120 ? 9.648 -19.578 -0.919 1 97.88 120 VAL B O 1
ATOM 2048 N N . ASP B 1 121 ? 8.344 -18.047 -0.079 1 98 121 ASP B N 1
ATOM 2049 C CA . ASP B 1 121 ? 9.031 -16.922 -0.717 1 98 121 ASP B CA 1
ATOM 2050 C C . ASP B 1 121 ? 10.062 -16.312 0.224 1 98 121 ASP B C 1
ATOM 2052 O O . ASP B 1 121 ? 9.703 -15.766 1.272 1 98 121 ASP B O 1
ATOM 2056 N N . ARG B 1 122 ? 11.281 -16.312 -0.099 1 97 122 ARG B N 1
ATOM 2057 C CA . ARG B 1 122 ? 12.352 -15.852 0.78 1 97 122 ARG B CA 1
ATOM 2058 C C . ARG B 1 122 ? 12.703 -14.398 0.508 1 97 122 ARG B C 1
ATOM 2060 O O . ARG B 1 122 ? 13.625 -13.844 1.12 1 97 122 ARG B O 1
ATOM 2067 N N . VAL B 1 123 ? 12 -13.742 -0.386 1 96.81 123 VAL B N 1
ATOM 2068 C CA . VAL B 1 123 ? 12.297 -12.383 -0.815 1 96.81 123 VAL B CA 1
ATOM 2069 C C . VAL B 1 123 ? 11.273 -11.414 -0.229 1 96.81 123 VAL B C 1
ATOM 2071 O O . VAL B 1 123 ? 11.625 -10.328 0.224 1 96.81 123 VAL B O 1
ATOM 2074 N N . ILE B 1 124 ? 10.062 -11.789 -0.088 1 94.94 124 ILE B N 1
ATOM 2075 C CA . ILE B 1 124 ? 8.938 -10.945 0.291 1 94.94 124 ILE B CA 1
ATOM 2076 C C . ILE B 1 124 ? 9 -10.641 1.785 1 94.94 124 ILE B C 1
ATOM 2078 O O . ILE B 1 124 ? 9.336 -11.508 2.592 1 94.94 124 ILE B O 1
ATOM 2082 N N . ASN B 1 125 ? 8.711 -9.391 2.066 1 91.94 125 ASN B N 1
ATOM 2083 C CA . ASN B 1 125 ? 8.414 -8.891 3.402 1 91.94 125 ASN B CA 1
ATOM 2084 C C . ASN B 1 125 ? 6.977 -8.398 3.516 1 91.94 125 ASN B C 1
ATOM 2086 O O . ASN B 1 125 ? 6.547 -7.535 2.748 1 91.94 125 ASN B O 1
ATOM 2090 N N . ILE B 1 126 ? 6.23 -8.906 4.469 1 94 126 ILE B N 1
ATOM 2091 C CA . ILE B 1 126 ? 4.781 -8.727 4.5 1 94 126 ILE B CA 1
ATOM 2092 C C . ILE B 1 126 ? 4.445 -7.238 4.609 1 94 126 ILE B C 1
ATOM 2094 O O . ILE B 1 126 ? 3.607 -6.73 3.859 1 94 126 ILE B O 1
ATOM 2098 N N . PRO B 1 127 ? 5.094 -6.465 5.473 1 92.56 127 PRO B N 1
ATOM 2099 C CA . PRO B 1 127 ? 4.746 -5.043 5.527 1 92.56 127 PRO B CA 1
ATOM 2100 C C . PRO B 1 127 ? 4.934 -4.34 4.184 1 92.56 127 PRO B C 1
ATOM 2102 O O . PRO B 1 127 ? 4.199 -3.396 3.871 1 92.56 127 PRO B O 1
ATOM 2105 N N . GLU B 1 128 ? 5.793 -4.844 3.377 1 93.81 128 GLU B N 1
ATOM 2106 C CA . GLU B 1 128 ? 6.133 -4.172 2.127 1 93.81 128 GLU B CA 1
ATOM 2107 C C . GLU B 1 128 ? 5.121 -4.492 1.031 1 93.81 128 GLU B C 1
ATOM 2109 O O . GLU B 1 128 ? 5.098 -3.834 -0.011 1 93.81 128 GLU B O 1
ATOM 2114 N N . ILE B 1 129 ? 4.309 -5.41 1.27 1 96.5 129 ILE B N 1
ATOM 2115 C CA . ILE B 1 129 ? 3.408 -5.785 0.185 1 96.5 129 ILE B CA 1
ATOM 2116 C C . ILE B 1 129 ? 1.978 -5.383 0.538 1 96.5 129 ILE B C 1
ATOM 2118 O O . ILE B 1 129 ? 1.082 -5.445 -0.309 1 96.5 129 ILE B O 1
ATOM 2122 N N . LEU B 1 130 ? 1.731 -4.945 1.77 1 95.88 130 LEU B N 1
ATOM 2123 C CA . LEU B 1 130 ? 0.397 -4.492 2.145 1 95.88 130 LEU B CA 1
ATOM 2124 C C . LEU B 1 130 ? -0.071 -3.365 1.227 1 95.88 130 LEU B C 1
ATOM 2126 O O . LEU B 1 130 ? 0.712 -2.482 0.871 1 95.88 130 LEU B O 1
ATOM 2130 N N . ASN B 1 131 ? -1.354 -3.49 0.772 1 96.12 131 ASN B N 1
ATOM 2131 C CA . ASN B 1 131 ? -2.09 -2.518 -0.026 1 96.12 131 ASN B CA 1
ATOM 2132 C C . ASN B 1 131 ? -1.626 -2.518 -1.479 1 96.12 131 ASN B C 1
ATOM 2134 O O . ASN B 1 131 ? -2.152 -1.768 -2.305 1 96.12 131 ASN B O 1
ATOM 2138 N N . ARG B 1 132 ? -0.653 -3.352 -1.847 1 97.31 132 ARG B N 1
ATOM 2139 C CA . ARG B 1 132 ? -0.31 -3.611 -3.24 1 97.31 132 ARG B CA 1
ATOM 2140 C C . ARG B 1 132 ? -1.247 -4.648 -3.85 1 97.31 132 ARG B C 1
ATOM 2142 O O . ARG B 1 132 ? -1.88 -5.422 -3.129 1 97.31 132 ARG B O 1
ATOM 2149 N N . GLY B 1 133 ? -1.301 -4.598 -5.109 1 98.12 133 GLY B N 1
ATOM 2150 C CA . GLY B 1 133 ? -2.199 -5.512 -5.797 1 98.12 133 GLY B CA 1
ATOM 2151 C C . GLY B 1 133 ? -1.553 -6.84 -6.137 1 98.12 133 GLY B C 1
ATOM 2152 O O . GLY B 1 133 ? -0.406 -6.883 -6.586 1 98.12 133 GLY B O 1
ATOM 2153 N N . VAL B 1 134 ? -2.262 -7.926 -5.906 1 98.81 134 VAL B N 1
ATOM 2154 C CA . VAL B 1 134 ? -1.979 -9.211 -6.547 1 98.81 134 VAL B CA 1
ATOM 2155 C C . VAL B 1 134 ? -2.77 -9.32 -7.848 1 98.81 134 VAL B C 1
ATOM 2157 O O . VAL B 1 134 ? -3.979 -9.078 -7.871 1 98.81 134 VAL B O 1
ATOM 2160 N N . VAL B 1 135 ? -2.07 -9.68 -8.867 1 98.94 135 VAL B N 1
ATOM 2161 C CA . VAL B 1 135 ? -2.686 -9.711 -10.195 1 98.94 135 VAL B CA 1
ATOM 2162 C C . VAL B 1 135 ? -2.475 -11.078 -10.828 1 98.94 135 VAL B C 1
ATOM 2164 O O . VAL B 1 135 ? -1.354 -11.594 -10.852 1 98.94 135 VAL B O 1
ATOM 2167 N N . VAL B 1 136 ? -3.523 -11.648 -11.312 1 98.81 136 VAL B N 1
ATOM 2168 C CA . VAL B 1 136 ? -3.484 -12.875 -12.102 1 98.81 136 VAL B CA 1
ATOM 2169 C C . VAL B 1 136 ? -3.617 -12.539 -13.586 1 98.81 136 VAL B C 1
ATOM 2171 O O . VAL B 1 136 ? -4.504 -11.773 -13.977 1 98.81 136 VAL B O 1
ATOM 2174 N N . HIS B 1 137 ? -2.729 -13.094 -14.352 1 98.62 137 HIS B N 1
ATOM 2175 C CA . HIS B 1 137 ? -2.729 -12.867 -15.789 1 98.62 137 HIS B CA 1
ATOM 2176 C C . HIS B 1 137 ? -3.186 -14.117 -16.547 1 98.62 137 HIS B C 1
ATOM 2178 O O . HIS B 1 137 ? -3.045 -15.234 -16.047 1 98.62 137 HIS B O 1
ATOM 2184 N N . ASP B 1 138 ? -3.711 -13.875 -17.75 1 97.12 138 ASP B N 1
ATOM 2185 C CA . ASP B 1 138 ? -3.783 -15 -18.672 1 97.12 138 ASP B CA 1
ATOM 2186 C C . ASP B 1 138 ? -2.465 -15.18 -19.422 1 97.12 138 ASP B C 1
ATOM 2188 O O . ASP B 1 138 ? -1.495 -14.461 -19.156 1 97.12 138 ASP B O 1
ATOM 2192 N N . SER B 1 139 ? -2.432 -16.172 -20.266 1 93.81 139 SER B N 1
ATOM 2193 C CA . SER B 1 139 ? -1.184 -16.531 -20.922 1 93.81 139 SER B CA 1
ATOM 2194 C C . SER B 1 139 ? -0.725 -15.445 -21.891 1 93.81 139 SER B C 1
ATOM 2196 O O . SER B 1 139 ? 0.437 -15.422 -22.297 1 93.81 139 SER B O 1
ATOM 2198 N N . GLN B 1 140 ? -1.604 -14.516 -22.281 1 95.06 140 GLN B N 1
ATOM 2199 C CA . GLN B 1 140 ? -1.278 -13.445 -23.219 1 95.06 140 GLN B CA 1
ATOM 2200 C C . GLN B 1 140 ? -0.93 -12.156 -22.469 1 95.06 140 GLN B C 1
ATOM 2202 O O . GLN B 1 140 ? -0.653 -11.133 -23.094 1 95.06 140 GLN B O 1
ATOM 2207 N N . GLY B 1 141 ? -1.019 -12.188 -21.203 1 96.69 141 GLY B N 1
ATOM 2208 C CA . GLY B 1 141 ? -0.558 -11.047 -20.422 1 96.69 141 GLY B CA 1
ATOM 2209 C C . GLY B 1 141 ? -1.69 -10.18 -19.922 1 96.69 141 GLY B C 1
ATOM 2210 O O . GLY B 1 141 ? -1.46 -9.227 -19.156 1 96.69 141 GLY B O 1
ATOM 2211 N N . GLN B 1 142 ? -2.928 -10.531 -20.297 1 97.44 142 GLN B N 1
ATOM 2212 C CA . GLN B 1 142 ? -4.066 -9.742 -19.828 1 97.44 142 GLN B CA 1
ATOM 2213 C C . GLN B 1 142 ? -4.254 -9.898 -18.328 1 97.44 142 GLN B C 1
ATOM 2215 O O . GLN B 1 142 ? -4.125 -11 -17.781 1 97.44 142 GLN B O 1
ATOM 2220 N N . ARG B 1 143 ? -4.543 -8.773 -17.656 1 98.75 143 ARG B N 1
ATOM 2221 C CA . ARG B 1 143 ? -4.871 -8.805 -16.234 1 98.75 143 ARG B CA 1
ATOM 2222 C C . ARG B 1 143 ? -6.301 -9.289 -16 1 98.75 143 ARG B C 1
ATOM 2224 O O . ARG B 1 143 ? -7.254 -8.547 -16.219 1 98.75 143 ARG B O 1
ATOM 2231 N N . ILE B 1 144 ? -6.441 -10.469 -15.492 1 98.31 144 ILE B N 1
ATOM 2232 C CA . ILE B 1 144 ? -7.766 -11.078 -15.57 1 98.31 144 ILE B CA 1
ATOM 2233 C C . ILE B 1 144 ? -8.398 -11.133 -14.18 1 98.31 144 ILE B C 1
ATOM 2235 O O . ILE B 1 144 ? -9.602 -11.352 -14.047 1 98.31 144 ILE B O 1
ATOM 2239 N N . ALA B 1 145 ? -7.633 -10.977 -13.156 1 98.69 145 ALA B N 1
ATOM 2240 C CA . ALA B 1 145 ? -8.133 -10.875 -11.789 1 98.69 145 ALA B CA 1
ATOM 2241 C C . ALA B 1 145 ? -7.137 -10.141 -10.891 1 98.69 145 ALA B C 1
ATOM 2243 O O . ALA B 1 145 ? -5.93 -10.164 -11.148 1 98.69 145 ALA B O 1
ATOM 2244 N N . CYS B 1 146 ? -7.66 -9.484 -9.875 1 98.75 146 CYS B N 1
ATOM 2245 C CA . CYS B 1 146 ? -6.758 -8.805 -8.953 1 98.75 146 CYS B CA 1
ATOM 2246 C C . CYS B 1 146 ? -7.469 -8.453 -7.652 1 98.75 146 CYS B C 1
ATOM 2248 O O . CYS B 1 146 ? -8.688 -8.586 -7.551 1 98.75 146 CYS B O 1
ATOM 2250 N N . ALA B 1 147 ? -6.73 -8.109 -6.695 1 98.38 147 ALA B N 1
ATOM 2251 C CA . ALA B 1 147 ? -7.156 -7.5 -5.438 1 98.38 147 ALA B CA 1
ATOM 2252 C C . ALA B 1 147 ? -5.969 -6.91 -4.68 1 98.38 147 ALA B C 1
ATOM 2254 O O . ALA B 1 147 ? -4.828 -7.344 -4.871 1 98.38 147 ALA B O 1
ATOM 2255 N N . SER B 1 148 ? -6.234 -5.902 -3.875 1 97.62 148 SER B N 1
ATOM 2256 C CA . SER B 1 148 ? -5.203 -5.387 -2.977 1 97.62 148 SER B CA 1
ATOM 2257 C C . SER B 1 148 ? -5.027 -6.289 -1.761 1 97.62 148 SER B C 1
ATOM 2259 O O . SER B 1 148 ? -6.004 -6.812 -1.224 1 97.62 148 SER B O 1
ATOM 2261 N N . MET B 1 149 ? -3.787 -6.371 -1.303 1 96.69 149 MET B N 1
ATOM 2262 C CA . MET B 1 149 ? -3.473 -7.137 -0.099 1 96.69 149 MET B CA 1
ATOM 2263 C C . MET B 1 149 ? -3.809 -6.336 1.155 1 96.69 149 MET B C 1
ATOM 2265 O O . MET B 1 149 ? -3.439 -5.164 1.27 1 96.69 149 MET B O 1
ATOM 2269 N N . LEU B 1 150 ? -4.426 -7.012 2.088 1 94.19 150 LEU B N 1
ATOM 2270 C CA . LEU B 1 150 ? -4.75 -6.41 3.377 1 94.19 150 LEU B CA 1
ATOM 2271 C C . LEU B 1 150 ? -4.156 -7.223 4.52 1 94.19 150 LEU B C 1
ATOM 2273 O O . LEU B 1 150 ? -3.949 -8.43 4.387 1 94.19 150 LEU B O 1
ATOM 2277 N N . MET B 1 151 ? -3.873 -6.48 5.57 1 91.69 151 MET B N 1
ATOM 2278 C CA . MET B 1 151 ? -3.447 -7.215 6.758 1 91.69 151 MET B CA 1
ATOM 2279 C C . MET B 1 151 ? -4.516 -8.211 7.195 1 91.69 151 MET B C 1
ATOM 2281 O O . MET B 1 151 ? -5.707 -7.895 7.188 1 91.69 151 MET B O 1
ATOM 2285 N N . SER B 1 152 ? -4.09 -9.383 7.492 1 87.44 152 SER B N 1
ATOM 2286 C CA . SER B 1 152 ? -5.023 -10.43 7.902 1 87.44 152 SER B CA 1
ATOM 2287 C C . SER B 1 152 ? -4.688 -10.945 9.297 1 87.44 152 SER B C 1
ATOM 2289 O O . SER B 1 152 ? -3.527 -10.93 9.711 1 87.44 152 SER B O 1
ATOM 2291 N N . PRO B 1 153 ? -5.781 -11.172 10.148 1 72.88 153 PRO B N 1
ATOM 2292 C CA . PRO B 1 153 ? -5.512 -11.75 11.469 1 72.88 153 PRO B CA 1
ATOM 2293 C C . PRO B 1 153 ? -4.738 -13.062 11.391 1 72.88 153 PRO B C 1
ATOM 2295 O O . PRO B 1 153 ? -4.801 -13.758 10.375 1 72.88 153 PRO B O 1
ATOM 2298 N N . SER B 1 154 ? -3.727 -13.141 12.242 1 58.16 154 SER B N 1
ATOM 2299 C CA . SER B 1 154 ? -2.957 -14.375 12.273 1 58.16 154 SER B CA 1
ATOM 2300 C C . SER B 1 154 ? -3.863 -15.586 12.477 1 58.16 154 SER B C 1
ATOM 2302 O O . SER B 1 154 ? -4.707 -15.594 13.375 1 58.16 154 SER B O 1
ATOM 2304 N N . SER B 1 155 ? -4.574 -16.047 11.57 1 49.5 155 SER B N 1
ATOM 2305 C CA . SER B 1 155 ? -5.406 -17.234 11.789 1 49.5 155 SER B CA 1
ATOM 2306 C C . SER B 1 155 ? -4.68 -18.281 12.617 1 49.5 155 SER B C 1
ATOM 2308 O O . SER B 1 155 ? -3.578 -18.703 12.266 1 49.5 155 SER B O 1
ATOM 2310 N N . SER B 1 156 ? -4.711 -18.453 13.859 1 42.16 156 SER B N 1
ATOM 2311 C CA . SER B 1 156 ? -4.582 -19.859 14.25 1 42.16 156 SER B CA 1
ATOM 2312 C C . SER B 1 156 ? -5.324 -20.766 13.273 1 42.16 156 SER B C 1
ATOM 2314 O O . SER B 1 156 ? -4.754 -21.734 12.773 1 42.16 156 SER B O 1
ATOM 2316 N N . ARG B 1 157 ? -6.84 -21 13.43 1 34.28 157 ARG B N 1
ATOM 2317 C CA . ARG B 1 157 ? -7.762 -22.047 13.008 1 34.28 157 ARG B CA 1
ATOM 2318 C C . ARG B 1 157 ? -8.148 -21.891 11.547 1 34.28 157 ARG B C 1
ATOM 2320 O O . ARG B 1 157 ? -8.984 -22.641 11.031 1 34.28 157 ARG B O 1
ATOM 2327 N N . THR B 1 158 ? -8.203 -20.719 10.945 1 35.03 158 THR B N 1
ATOM 2328 C CA . THR B 1 158 ? -9.055 -20.75 9.758 1 35.03 158 THR B CA 1
ATOM 2329 C C . THR B 1 158 ? -8.43 -21.625 8.672 1 35.03 158 THR B C 1
ATOM 2331 O O . THR B 1 158 ? -8.859 -21.594 7.516 1 35.03 158 THR B O 1
ATOM 2334 N N . SER B 1 159 ? -7.422 -22.344 8.789 1 34.41 159 SER B N 1
ATOM 2335 C CA . SER B 1 159 ? -7.371 -23.391 7.777 1 34.41 159 SER B CA 1
ATOM 2336 C C . SER B 1 159 ? -8.742 -24.031 7.57 1 34.41 159 SER B C 1
ATOM 2338 O O . SER B 1 159 ? -8.883 -25 6.824 1 34.41 159 SER B O 1
ATOM 2340 N N . LYS B 1 160 ? -9.734 -23.922 8.539 1 32.16 160 LYS B N 1
ATOM 2341 C CA . LYS B 1 160 ? -10.969 -24.656 8.266 1 32.16 160 LYS B CA 1
ATOM 2342 C C . LYS B 1 160 ? -11.648 -24.125 7 1 32.16 160 LYS B C 1
ATOM 2344 O O . LYS B 1 160 ? -12.766 -24.531 6.672 1 32.16 160 LYS B O 1
ATOM 2349 N N . TYR B 1 161 ? -11.508 -22.922 6.613 1 32.91 161 TYR B N 1
ATOM 2350 C CA . TYR B 1 161 ? -12.469 -22.625 5.555 1 32.91 161 TYR B CA 1
ATOM 2351 C C . TYR B 1 161 ? -12.391 -23.656 4.441 1 32.91 161 TYR B C 1
ATOM 2353 O O . TYR B 1 161 ? -13.406 -24.25 4.062 1 32.91 161 TYR B O 1
ATOM 2361 N N . TYR B 1 162 ? -11.578 -23.406 3.217 1 30.31 162 TYR B N 1
ATOM 2362 C CA . TYR B 1 162 ? -12.031 -24.031 1.976 1 30.31 162 TYR B CA 1
ATOM 2363 C C . TYR B 1 162 ? -11.609 -25.484 1.912 1 30.31 162 TYR B C 1
ATOM 2365 O O . TYR B 1 162 ? -10.664 -25.844 1.203 1 30.31 162 TYR B O 1
ATOM 2373 N N . LEU B 1 163 ? -11.25 -26.016 3.02 1 27.95 163 LEU B N 1
ATOM 2374 C CA . LEU B 1 163 ? -11.234 -27.422 2.662 1 27.95 163 LEU B CA 1
ATOM 2375 C C . LEU B 1 163 ? -12.641 -27.938 2.377 1 27.95 163 LEU B 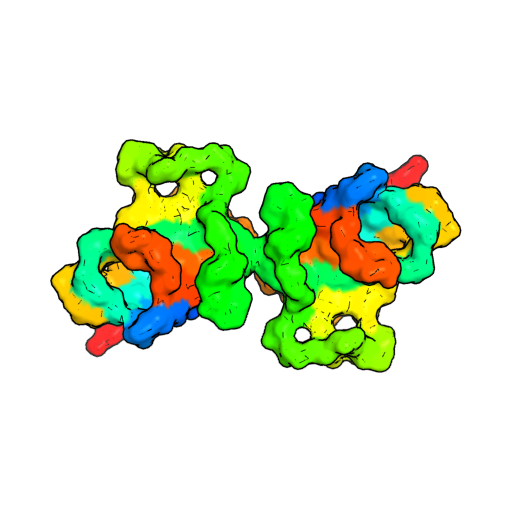C 1
ATOM 2377 O O . LEU B 1 163 ? -13.492 -27.953 3.271 1 27.95 163 LEU B O 1
ATOM 2381 N N . GLY B 1 164 ? -13.336 -27.422 1.383 1 24.12 164 GLY B N 1
ATOM 2382 C CA . GLY B 1 164 ? -14.516 -28.156 0.956 1 24.12 164 GLY B CA 1
ATOM 2383 C C . GLY B 1 164 ? -14.414 -29.656 1.205 1 24.12 164 GLY B C 1
ATOM 2384 O O . GLY B 1 164 ? -13.367 -30.266 0.953 1 24.12 164 GLY B O 1
ATOM 2385 N N . HIS B 1 165 ? -15.281 -30.141 2.078 1 25.27 165 HIS B N 1
ATOM 2386 C CA . HIS B 1 165 ? -15.883 -31.453 1.897 1 25.27 165 HIS B CA 1
ATOM 2387 C C . HIS B 1 165 ? -16.453 -31.609 0.494 1 25.27 165 HIS B C 1
ATOM 2389 O O . HIS B 1 165 ? -16.984 -30.656 -0.073 1 25.27 165 HIS B O 1
#

Solvent-accessible surface area (backbone atoms only — not comparable to full-atom values): 16906 Å² total; per-residue (Å²): 131,76,78,71,74,70,74,72,76,76,25,56,51,53,24,33,33,19,70,28,43,33,58,92,72,21,35,36,38,39,39,37,32,69,47,98,79,24,24,38,37,41,36,39,39,35,40,37,57,59,35,80,40,24,42,35,32,32,22,51,13,18,20,59,92,62,31,57,78,56,10,67,55,68,25,42,92,80,69,43,51,80,75,34,52,78,75,20,79,44,51,81,53,22,25,65,14,41,45,20,39,48,60,46,48,37,51,22,90,37,70,56,23,73,28,69,41,71,45,73,37,74,65,57,53,62,59,77,45,24,40,15,10,39,37,35,25,43,78,86,65,49,76,42,27,20,15,36,23,34,75,36,78,76,64,83,72,60,84,62,62,84,62,74,127,131,76,78,71,74,70,75,72,75,73,24,55,52,51,24,33,32,20,68,30,42,33,57,93,71,21,36,34,37,39,36,37,32,70,48,99,79,24,25,39,38,41,36,39,39,35,39,37,58,60,34,79,40,24,42,34,29,32,22,51,12,17,21,59,91,62,31,57,78,58,9,67,56,67,25,42,92,80,70,43,51,80,74,34,49,77,75,20,78,45,51,82,53,23,25,67,16,40,44,19,38,49,58,46,49,36,52,22,88,37,71,56,22,74,28,71,43,70,43,70,38,74,64,58,52,62,59,76,45,24,40,16,10,40,36,35,24,42,78,88,63,49,75,43,28,20,15,36,23,36,75,36,79,76,63,86,69,61,80,62,60,85,60,73,127

Nearest PDB structures (foldseek):
  8iq0-assembly2_D  TM=8.321E-01  e=1.645E-09  Bos taurus
  7b4p-assembly1_AAA  TM=8.239E-01  e=2.606E-09  Bacteroidetes bacterium GWA2_30_7
  8iq1-assembly4_G  TM=8.286E-01  e=8.233E-09  Bos taurus
  8iq0-assembly5_J  TM=8.209E-01  e=2.918E-08  Bos taurus
  1cb4-assembly1_B  TM=8.376E-01  e=8.705E-08  Bos taurus